Protein AF-A0A0F8Z168-F1 (afdb_monomer)

Organism: NCBI:txid412755

Sequence (248 aa):
MKSTRRHELQHNVLDAELAKIIAFFKKHGTKLSWAVVILVLISLGWVWWNRKAIAQRVEVQNRYDRLTRLAASSLTSDKEVISGLQSLGEQDTVRWIAADSLLQLGRIYATSVLLTDKKQQRDDALARGRKYYQRVIDGFGDFPPFVAAAHIGLGKLAEGRGDFETARKCYKTVLDMPGLGGYPVLEQGRQAAAQLGTFNTTVHLATTMPAWARAEEKKRQKKEESIPTGKDRKAEDDAKKGDEKPRS

Secondary structure (DSSP, 8-state):
--STTSSHHHHHHHHHHHHHHHHHHHHHHHHHHHHHHHHHHHHHHHHHHHHHHHHHHHHHHHHHHHHHHHHHH-SS--HHHHHHHHHHHS--SSHHHHHHHHHHHHHHHHHHHHH---HHHHHHHHHHHHHHHHHHHHH-TT-HHHHHHHHHHHHHHHHTTT-HHHHHHHHHHHHT-TT-TT-HHHHHHHHHHHHHHHHTS------S--HHHHHHHHHHHHHHHTS--TTTTHHHHGGGGS--PPP-

InterPro domains:
  IPR011990 Tetratricopeptide-like helical domain superfamily [G3DSA:1.25.40.10] (37-245)
  IPR011990 Tetratricopeptide-like helical domain superfamily [SSF48452] (118-177)

pLDDT: mean 86.31, std 14.08, range [50.91, 98.44]

Nearest PDB structures (foldseek):
  7cc7-assembly1_A  TM=5.893E-01  e=1.209E-01  Homo sapiens
  5dse-assembly1_A  TM=6.390E-01  e=4.556E+00  Homo sapiens
  8amz-assembly1_S  TM=4.243E-01  e=1.911E+00  Spinacia oleracea
  5lg4-assembly1_A  TM=2.313E-01  e=5.896E-01  Saccharomyces cerevisiae S288C

Radius of gyration: 42.11 Å; Cα contacts (8 Å, |Δi|>4): 168; chains: 1; bounding box: 106×74×134 Å

Solvent-accessible surface area (backbone atoms only — not comparable to full-atom values): 13921 Å² total; per-residue (Å²): 143,90,71,82,77,68,64,66,64,57,56,57,53,52,54,55,51,51,51,52,52,52,53,46,42,71,77,41,37,71,59,52,52,51,51,51,51,51,51,51,52,53,50,50,52,50,52,51,51,51,52,52,56,50,52,53,50,51,50,54,49,55,51,49,57,51,40,53,54,50,51,73,72,38,98,62,81,49,70,66,42,55,55,50,30,50,57,40,40,73,45,77,88,51,56,69,55,12,42,49,26,27,43,47,51,15,49,53,23,51,52,48,36,80,74,44,88,50,63,70,59,24,52,51,24,48,53,50,14,48,52,27,21,48,51,27,48,76,74,33,70,93,39,53,67,60,28,37,46,22,31,43,50,50,14,53,59,26,46,79,71,71,39,53,69,62,17,48,52,27,22,48,53,37,71,72,44,76,90,41,81,92,44,70,58,43,57,49,26,52,51,53,50,55,51,58,61,56,74,75,50,84,81,78,71,77,86,65,77,53,71,67,58,54,54,50,48,53,54,50,53,55,51,59,71,64,50,78,64,79,74,65,64,63,65,62,63,67,69,71,74,78,77,85,74,86,80,131

Foldseek 3Di:
DPDPPPVVVVVVVVVVVVVVVVVCCVVCVVVVVVVVVVVVVVVVVVVVVVVVLVVVVVVLVVLLVVLVVVLVVDLADDPCSLVSLVVQLPDDSDNVSNLVSLLVLLVNLLSVLVVDPDPVSNVVSLVSSLVSLVCSLVPPPVDLLSVLSSLCSQLVSCVVVVNLVSNLVSLVCSCPDPPCPPPVSVVVSVVSNVVSVVVPDPDDDPPDDDPVVVVVVVVVVVVVVPPPDPPVVVVPVVVPPPDDDDDD

Structure (mmCIF, N/CA/C/O backbone):
data_AF-A0A0F8Z168-F1
#
_entry.id   AF-A0A0F8Z168-F1
#
loop_
_atom_site.group_PDB
_atom_site.id
_atom_site.type_symbol
_atom_site.label_atom_id
_atom_site.label_alt_id
_atom_site.label_comp_id
_atom_site.label_asym_id
_atom_site.label_entity_id
_atom_site.label_seq_id
_atom_site.pdbx_PDB_ins_code
_atom_site.Cartn_x
_atom_site.Cartn_y
_atom_site.Cartn_z
_atom_site.occupancy
_atom_site.B_iso_or_equiv
_atom_site.auth_seq_id
_atom_site.auth_comp_id
_atom_site.auth_asym_id
_atom_site.auth_atom_id
_atom_site.pdbx_PDB_model_num
ATOM 1 N N . MET A 1 1 ? 75.911 -14.724 -38.424 1.00 50.91 1 MET A N 1
ATOM 2 C CA . MET A 1 1 ? 75.206 -13.848 -39.393 1.00 50.91 1 MET A CA 1
ATOM 3 C C . MET A 1 1 ? 73.836 -14.427 -39.794 1.00 50.91 1 MET A C 1
ATOM 5 O O . MET A 1 1 ? 73.737 -14.975 -40.878 1.00 50.91 1 MET A O 1
ATOM 9 N N . LYS A 1 2 ? 72.781 -14.357 -38.958 1.00 53.94 2 LYS A N 1
ATOM 10 C CA . LYS A 1 2 ? 71.382 -14.708 -39.342 1.00 53.94 2 LYS A CA 1
ATOM 11 C C . LYS A 1 2 ? 70.336 -14.052 -38.408 1.00 53.94 2 LYS A C 1
ATOM 13 O O . LYS A 1 2 ? 69.532 -14.751 -37.809 1.00 53.94 2 LYS A O 1
ATOM 18 N N . SER A 1 3 ? 70.359 -12.725 -38.248 1.00 54.41 3 SER A N 1
ATOM 19 C CA . SER A 1 3 ? 69.353 -12.005 -37.429 1.00 54.41 3 SER A CA 1
ATOM 20 C C . SER A 1 3 ? 68.578 -10.933 -38.214 1.00 54.41 3 SER A C 1
ATOM 22 O O . SER A 1 3 ? 67.405 -10.691 -37.962 1.00 54.41 3 SER A O 1
ATOM 24 N N . THR A 1 4 ? 69.160 -10.368 -39.271 1.00 53.00 4 THR A N 1
ATOM 25 C CA . THR A 1 4 ? 68.610 -9.179 -39.944 1.00 53.00 4 THR A CA 1
ATOM 26 C C . THR A 1 4 ? 67.498 -9.437 -40.972 1.00 53.00 4 THR A C 1
ATOM 28 O O . THR A 1 4 ? 66.867 -8.489 -41.412 1.00 53.00 4 THR A O 1
ATOM 31 N N . ARG A 1 5 ? 67.194 -10.694 -41.338 1.00 54.81 5 ARG A N 1
ATOM 32 C CA . ARG A 1 5 ? 66.170 -11.026 -42.361 1.00 54.81 5 ARG A CA 1
ATOM 33 C C . ARG A 1 5 ? 64.751 -11.283 -41.831 1.00 54.81 5 ARG A C 1
ATOM 35 O O . ARG A 1 5 ? 63.853 -11.518 -42.630 1.00 54.81 5 ARG A O 1
ATOM 42 N N . ARG A 1 6 ? 64.519 -11.286 -40.510 1.00 55.84 6 ARG A N 1
ATOM 43 C CA . ARG A 1 6 ? 63.175 -11.553 -39.945 1.00 55.84 6 ARG A CA 1
ATOM 44 C C . ARG A 1 6 ? 62.308 -10.303 -39.761 1.00 55.84 6 ARG A C 1
ATOM 46 O O . ARG A 1 6 ? 61.093 -10.446 -39.687 1.00 55.84 6 ARG A O 1
ATOM 53 N N . HIS A 1 7 ? 62.894 -9.105 -39.752 1.00 51.47 7 HIS A N 1
ATOM 54 C CA . HIS A 1 7 ? 62.142 -7.860 -39.548 1.00 51.47 7 HIS A CA 1
ATOM 55 C C . HIS A 1 7 ? 61.559 -7.249 -40.839 1.00 51.47 7 HIS A C 1
ATOM 57 O O . HIS A 1 7 ? 60.556 -6.549 -40.765 1.00 51.47 7 HIS A O 1
ATOM 63 N N . GLU A 1 8 ? 62.081 -7.579 -42.027 1.00 54.75 8 GLU A N 1
ATOM 64 C CA . GLU A 1 8 ? 61.531 -7.080 -43.308 1.00 54.75 8 GLU A CA 1
ATOM 65 C C . GLU A 1 8 ? 60.216 -7.760 -43.729 1.00 54.75 8 GLU A C 1
ATOM 67 O O . GLU A 1 8 ? 59.403 -7.167 -44.435 1.00 54.75 8 GLU A O 1
ATOM 72 N N . LEU A 1 9 ? 59.962 -8.992 -43.274 1.00 54.41 9 LEU A N 1
ATOM 73 C CA . LEU A 1 9 ? 58.734 -9.717 -43.622 1.00 54.41 9 LEU A CA 1
ATOM 74 C C . LEU A 1 9 ? 57.513 -9.269 -42.804 1.00 54.41 9 LEU A C 1
ATOM 76 O O . LEU A 1 9 ? 56.393 -9.443 -43.268 1.00 54.41 9 LEU A O 1
ATOM 80 N N . GLN A 1 10 ? 57.697 -8.675 -41.621 1.00 54.16 10 GLN A N 1
ATOM 81 C CA . GLN A 1 10 ? 56.571 -8.229 -40.788 1.00 54.16 10 GLN A CA 1
ATOM 82 C C . GLN A 1 10 ? 56.004 -6.870 -41.219 1.00 54.16 10 GLN A C 1
ATOM 84 O O . GLN A 1 10 ? 54.794 -6.674 -41.142 1.00 54.16 10 GLN A O 1
ATOM 89 N N . HIS A 1 11 ? 56.839 -5.961 -41.735 1.00 55.00 11 HIS A N 1
ATOM 90 C CA . HIS A 1 11 ? 56.371 -4.647 -42.193 1.00 55.00 11 HIS A CA 1
ATOM 91 C C . HIS A 1 11 ? 55.486 -4.732 -43.445 1.00 55.00 11 HIS A C 1
ATOM 93 O O . HIS A 1 11 ? 54.442 -4.089 -43.503 1.00 55.00 11 HIS A O 1
ATOM 99 N N . ASN A 1 12 ? 55.821 -5.609 -44.396 1.00 64.50 12 ASN A N 1
ATOM 100 C CA . ASN A 1 12 ? 55.039 -5.758 -45.629 1.00 64.50 12 ASN A CA 1
ATOM 101 C C . ASN A 1 12 ? 53.637 -6.350 -45.415 1.00 64.50 12 ASN A C 1
ATOM 103 O O . ASN A 1 12 ? 52.729 -6.075 -46.197 1.00 64.50 12 ASN A O 1
ATOM 107 N N . VAL A 1 13 ? 53.438 -7.162 -44.372 1.00 75.31 13 VAL A N 1
ATOM 108 C CA . VAL A 1 13 ? 52.110 -7.724 -44.073 1.00 75.31 13 VAL A CA 1
ATOM 109 C C . VAL A 1 13 ? 51.187 -6.637 -43.526 1.00 75.31 13 VAL A C 1
ATOM 111 O O . VAL A 1 13 ? 50.038 -6.549 -43.953 1.00 75.31 13 VAL A O 1
ATOM 114 N N . LEU A 1 14 ? 51.698 -5.765 -42.652 1.00 77.31 14 LEU A N 1
ATOM 115 C CA . LEU A 1 14 ? 50.907 -4.687 -42.061 1.00 77.31 14 LEU A CA 1
ATOM 116 C C . LEU A 1 14 ? 50.474 -3.655 -43.111 1.00 77.31 14 LEU A C 1
ATOM 118 O O . LEU A 1 14 ? 49.306 -3.272 -43.144 1.00 77.31 14 LEU A O 1
ATOM 122 N N . ASP A 1 15 ? 51.382 -3.266 -44.010 1.00 80.50 15 ASP A N 1
ATOM 123 C CA . ASP A 1 15 ? 51.082 -2.314 -45.086 1.00 80.50 15 ASP A CA 1
ATOM 124 C C . ASP A 1 15 ? 50.074 -2.887 -46.094 1.00 80.50 15 ASP A C 1
ATOM 126 O O . ASP A 1 15 ? 49.150 -2.195 -46.532 1.00 80.50 15 ASP A O 1
ATOM 130 N N . ALA A 1 16 ? 50.189 -4.180 -46.416 1.00 79.75 16 ALA A N 1
ATOM 131 C CA . ALA A 1 16 ? 49.235 -4.864 -47.282 1.00 79.75 16 ALA A CA 1
ATOM 132 C C . ALA A 1 16 ? 47.844 -5.000 -46.634 1.00 79.75 16 ALA A C 1
ATOM 134 O O . ALA A 1 16 ? 46.827 -4.903 -47.329 1.00 79.75 16 ALA A O 1
ATOM 135 N N . GLU A 1 17 ? 47.768 -5.208 -45.317 1.00 84.38 17 GLU A N 1
ATOM 136 C CA . GLU A 1 17 ? 46.495 -5.230 -44.589 1.00 84.38 17 GLU A CA 1
ATOM 137 C C . GLU A 1 17 ? 45.871 -3.832 -44.458 1.00 84.38 17 GLU A C 1
ATOM 139 O O . GLU A 1 17 ? 44.674 -3.673 -44.713 1.00 84.38 17 GLU A O 1
ATOM 144 N N . LEU A 1 18 ? 46.669 -2.795 -44.189 1.00 85.12 18 LEU A N 1
ATOM 145 C CA . LEU A 1 18 ? 46.222 -1.397 -44.173 1.00 85.12 18 LEU A CA 1
ATOM 146 C C . LEU A 1 18 ? 45.675 -0.949 -45.533 1.00 85.12 18 LEU A C 1
ATOM 148 O O . LEU A 1 18 ? 44.607 -0.334 -45.601 1.00 85.12 18 LEU A O 1
ATOM 152 N N . ALA A 1 19 ? 46.345 -1.306 -46.631 1.00 86.12 19 ALA A N 1
ATOM 153 C CA . ALA A 1 19 ? 45.880 -0.990 -47.979 1.00 86.12 19 ALA A CA 1
ATOM 154 C C . ALA A 1 19 ? 44.516 -1.633 -48.292 1.00 86.12 19 ALA A C 1
ATOM 156 O O . ALA A 1 19 ? 43.653 -0.991 -48.902 1.00 86.12 19 ALA A O 1
ATOM 157 N N . LYS A 1 20 ? 44.279 -2.872 -47.830 1.00 85.50 20 LYS A N 1
ATOM 158 C CA . LYS A 1 20 ? 42.977 -3.551 -47.963 1.00 85.50 20 LYS A CA 1
ATOM 159 C C . LYS A 1 20 ? 41.881 -2.835 -47.175 1.00 85.50 20 LYS A C 1
ATOM 161 O O . LYS A 1 20 ? 40.786 -2.651 -47.707 1.00 85.50 20 LYS A O 1
ATOM 166 N N . ILE A 1 21 ? 42.178 -2.382 -45.956 1.00 84.50 21 ILE A N 1
ATOM 167 C CA . ILE A 1 21 ? 41.244 -1.601 -45.132 1.00 84.50 21 ILE A CA 1
ATOM 168 C C . ILE A 1 21 ? 40.896 -0.278 -45.835 1.00 84.50 21 ILE A C 1
ATOM 170 O O . ILE A 1 21 ? 39.719 0.053 -45.974 1.00 84.50 21 ILE A O 1
ATOM 174 N N . ILE A 1 22 ? 41.884 0.445 -46.372 1.00 84.19 22 ILE A N 1
ATOM 175 C CA . ILE A 1 22 ? 41.661 1.716 -47.085 1.00 84.19 22 ILE A CA 1
ATOM 176 C C . ILE A 1 22 ? 40.829 1.510 -48.359 1.00 84.19 22 ILE A C 1
ATOM 178 O O . ILE A 1 22 ? 39.894 2.271 -48.620 1.00 84.19 22 ILE A O 1
ATOM 182 N N . ALA A 1 23 ? 41.128 0.479 -49.153 1.00 85.50 23 ALA A N 1
ATOM 183 C CA . ALA A 1 23 ? 40.356 0.154 -50.351 1.00 85.50 23 ALA A CA 1
ATOM 184 C C . ALA A 1 23 ? 38.903 -0.222 -50.009 1.00 85.50 23 ALA A C 1
ATOM 186 O O . ALA A 1 23 ? 37.969 0.194 -50.701 1.00 85.50 23 ALA A O 1
ATOM 187 N N . PHE A 1 24 ? 38.702 -0.944 -48.904 1.00 83.94 24 PHE A N 1
ATOM 188 C CA . PHE A 1 24 ? 37.378 -1.268 -48.384 1.00 83.94 24 PHE A CA 1
ATOM 189 C C . PHE A 1 24 ? 36.605 -0.010 -47.961 1.00 83.94 24 PHE A C 1
ATOM 191 O O . PHE A 1 24 ? 35.460 0.165 -48.384 1.00 83.94 24 PHE A O 1
ATOM 198 N N . PHE A 1 25 ? 37.234 0.915 -47.228 1.00 85.06 25 PHE A N 1
ATOM 199 C CA . PHE A 1 25 ? 36.625 2.200 -46.867 1.00 85.06 25 PHE A CA 1
ATOM 200 C C . PHE A 1 25 ? 36.349 3.096 -48.080 1.00 85.06 25 PHE A C 1
ATOM 202 O O . PHE A 1 25 ? 35.333 3.777 -48.095 1.00 85.06 25 PHE A O 1
ATOM 209 N N . LYS A 1 26 ? 37.164 3.075 -49.141 1.00 84.94 26 LYS A N 1
ATOM 210 C CA . LYS A 1 26 ? 36.835 3.807 -50.381 1.00 84.94 26 LYS A CA 1
ATOM 211 C C . LYS A 1 26 ? 35.616 3.220 -51.095 1.00 84.94 26 LYS A C 1
ATOM 213 O O . LYS A 1 26 ? 34.784 3.968 -51.596 1.00 84.94 26 LYS A O 1
ATOM 218 N N . LYS A 1 27 ? 35.489 1.890 -51.124 1.00 89.62 27 LYS A N 1
ATOM 219 C CA . LYS A 1 27 ? 34.379 1.198 -51.800 1.00 89.62 27 LYS A CA 1
ATOM 220 C C . LYS A 1 27 ? 33.068 1.251 -51.011 1.00 89.62 27 LYS A C 1
ATOM 222 O O . LYS A 1 27 ? 31.994 1.334 -51.604 1.00 89.62 27 LYS A O 1
ATOM 227 N N . HIS A 1 28 ? 33.144 1.183 -49.683 1.00 90.12 28 HIS A N 1
ATOM 228 C CA . HIS A 1 28 ? 31.980 1.069 -48.800 1.00 90.12 28 HIS A CA 1
ATOM 229 C C . HIS A 1 28 ? 31.789 2.262 -47.854 1.00 90.12 28 HIS A C 1
ATOM 231 O O . HIS A 1 28 ? 30.828 2.262 -47.089 1.00 90.12 28 HIS A O 1
ATOM 237 N N . GLY A 1 29 ? 32.639 3.289 -47.914 1.00 86.88 29 GLY A N 1
ATOM 238 C CA . GLY A 1 29 ? 32.695 4.387 -46.942 1.00 86.88 29 GLY A CA 1
ATOM 239 C C . GLY A 1 29 ? 31.368 5.098 -46.726 1.00 86.88 29 GLY A C 1
ATOM 240 O O . GLY A 1 29 ? 30.961 5.271 -45.584 1.00 86.88 29 GLY A O 1
ATOM 241 N N . THR A 1 30 ? 30.632 5.407 -47.797 1.00 90.00 30 THR A N 1
ATOM 242 C CA . THR A 1 30 ? 29.304 6.036 -47.691 1.00 90.00 30 THR A CA 1
ATOM 243 C C . THR A 1 30 ? 28.278 5.116 -47.021 1.00 90.00 30 THR A C 1
ATOM 245 O O . THR A 1 30 ? 27.433 5.568 -46.256 1.00 90.00 30 THR A O 1
ATOM 248 N N . LYS A 1 31 ? 28.341 3.801 -47.267 1.00 90.75 31 LYS A N 1
ATOM 249 C CA . LYS A 1 31 ? 27.442 2.834 -46.614 1.00 90.75 31 LYS A CA 1
ATOM 250 C C . LYS A 1 31 ? 27.800 2.664 -45.135 1.00 90.75 31 LYS A C 1
ATOM 252 O O . LYS A 1 31 ? 26.903 2.601 -44.301 1.00 90.75 31 LYS A O 1
ATOM 257 N N . LEU A 1 32 ? 29.095 2.652 -44.810 1.00 90.75 32 LEU A N 1
ATOM 258 C CA . LEU A 1 32 ? 29.594 2.636 -43.433 1.00 90.75 32 LEU A CA 1
ATOM 259 C C . LEU A 1 32 ? 29.209 3.905 -42.668 1.00 90.75 32 LEU A C 1
ATOM 261 O O . LEU A 1 32 ? 28.758 3.797 -41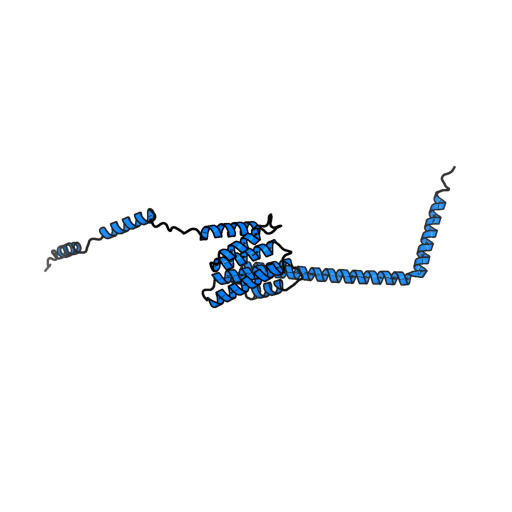.532 1.00 90.75 32 LEU A O 1
ATOM 265 N N . SER A 1 33 ? 29.308 5.090 -43.278 1.00 88.50 33 SER A N 1
ATOM 266 C CA . SER A 1 33 ? 28.903 6.338 -42.621 1.00 88.50 33 SER A CA 1
ATOM 267 C C . SER A 1 33 ? 27.409 6.344 -42.299 1.00 88.50 33 SER A C 1
ATOM 269 O O . SER A 1 33 ? 27.032 6.678 -41.180 1.00 88.50 33 SER A O 1
ATOM 271 N N . TRP A 1 34 ? 26.557 5.898 -43.230 1.00 92.19 34 TRP A N 1
ATOM 272 C CA . TRP A 1 34 ? 25.122 5.753 -42.966 1.00 92.19 34 TRP A CA 1
ATOM 273 C C . TRP A 1 34 ? 24.830 4.726 -41.870 1.00 92.19 34 TRP A C 1
ATOM 275 O O . TRP A 1 34 ? 24.000 4.991 -41.005 1.00 92.19 34 TRP A O 1
ATOM 285 N N . ALA A 1 35 ? 25.537 3.594 -41.855 1.00 94.12 35 ALA A N 1
ATOM 286 C CA . ALA A 1 35 ? 25.382 2.589 -40.806 1.00 94.12 35 ALA A CA 1
ATOM 287 C C . ALA A 1 35 ? 25.730 3.148 -39.416 1.00 94.12 35 ALA A C 1
ATOM 289 O O . ALA A 1 35 ? 24.978 2.932 -38.467 1.00 94.12 35 ALA A O 1
ATOM 290 N N . VAL A 1 36 ? 26.818 3.917 -39.298 1.00 95.19 36 VAL A N 1
ATOM 291 C CA . VAL A 1 36 ? 27.204 4.574 -38.039 1.00 95.19 36 VAL A CA 1
ATOM 292 C C . VAL A 1 36 ? 26.157 5.603 -37.612 1.00 95.19 36 VAL A C 1
ATOM 294 O O . VAL A 1 36 ? 25.758 5.606 -36.451 1.00 95.19 36 VAL A O 1
ATOM 297 N N . VAL A 1 37 ? 25.660 6.435 -38.533 1.00 96.50 37 VAL A N 1
ATOM 298 C CA . VAL A 1 37 ? 24.612 7.424 -38.226 1.00 96.50 37 VAL A CA 1
ATOM 299 C C . VAL A 1 37 ? 23.337 6.742 -37.731 1.00 96.50 37 VAL A C 1
ATOM 301 O O . VAL A 1 37 ? 22.788 7.149 -36.711 1.00 96.50 37 VAL A O 1
ATOM 304 N N . ILE A 1 38 ? 22.891 5.673 -38.397 1.00 97.25 38 ILE A N 1
ATOM 305 C CA . ILE A 1 38 ? 21.717 4.898 -37.970 1.00 97.25 38 ILE A CA 1
ATOM 306 C C . ILE A 1 38 ? 21.941 4.313 -36.571 1.00 97.25 38 ILE A C 1
ATOM 308 O O . ILE A 1 38 ? 21.062 4.416 -35.719 1.00 97.25 38 ILE A O 1
ATOM 312 N N . LEU A 1 39 ? 23.123 3.756 -36.301 1.00 97.50 39 LEU A N 1
ATOM 313 C CA . LEU A 1 39 ? 23.457 3.183 -34.996 1.00 97.50 39 LEU A CA 1
ATOM 314 C C . LEU A 1 39 ? 23.444 4.251 -33.890 1.00 97.50 39 LEU A C 1
ATOM 316 O O . LEU A 1 39 ? 22.893 4.015 -32.816 1.00 97.50 39 LEU A O 1
ATOM 320 N N . VAL A 1 40 ? 23.973 5.446 -34.166 1.00 97.69 40 VAL A N 1
ATOM 321 C CA . VAL A 1 40 ? 23.918 6.594 -33.246 1.00 97.69 40 VAL A CA 1
ATOM 322 C C . VAL A 1 40 ? 22.479 7.059 -33.011 1.00 97.69 40 VAL A C 1
ATOM 324 O O . VAL A 1 40 ? 22.104 7.342 -31.878 1.00 97.69 40 VAL A O 1
ATOM 327 N N . LEU A 1 41 ? 21.636 7.108 -34.044 1.00 97.88 41 LEU A N 1
ATOM 328 C CA . LEU A 1 41 ? 20.229 7.486 -33.880 1.00 97.88 41 LEU A CA 1
ATOM 329 C C . LEU A 1 41 ? 19.453 6.460 -33.044 1.00 97.88 41 LEU A C 1
ATOM 331 O O . LEU A 1 41 ? 18.684 6.845 -32.163 1.00 97.88 41 LEU A O 1
ATOM 335 N N . ILE A 1 42 ? 19.690 5.165 -33.268 1.00 97.75 42 ILE A N 1
ATOM 336 C CA . ILE A 1 42 ? 19.091 4.088 -32.469 1.00 97.75 42 ILE A CA 1
ATOM 337 C C . ILE A 1 42 ? 19.546 4.191 -31.008 1.00 97.75 42 ILE A C 1
ATOM 339 O O . ILE A 1 42 ? 18.716 4.098 -30.102 1.00 97.75 42 ILE A O 1
ATOM 343 N N . SER A 1 43 ? 20.839 4.426 -30.759 1.00 96.75 43 SER A N 1
ATOM 344 C CA . SER A 1 43 ? 21.361 4.548 -29.394 1.00 96.75 43 SER A CA 1
ATOM 345 C C . SER A 1 43 ? 20.813 5.784 -28.675 1.00 96.75 43 SER A C 1
ATOM 347 O O . SER A 1 43 ? 20.412 5.682 -27.515 1.00 96.75 43 SER A O 1
ATOM 349 N N . LEU A 1 44 ? 20.692 6.925 -29.361 1.00 97.75 44 LEU A N 1
ATOM 350 C CA . LEU A 1 44 ? 20.064 8.134 -28.820 1.00 97.75 44 LEU A CA 1
ATOM 351 C C . LEU A 1 44 ? 18.582 7.917 -28.498 1.00 97.75 44 LEU A C 1
ATOM 353 O O . LEU A 1 44 ? 18.133 8.301 -27.415 1.00 97.75 44 LEU A O 1
ATOM 357 N N . GLY A 1 45 ? 17.836 7.266 -29.395 1.00 97.19 45 GLY A N 1
ATOM 358 C CA . GLY A 1 45 ? 16.435 6.911 -29.164 1.00 97.19 45 GLY A CA 1
ATOM 359 C C . GLY A 1 45 ? 16.264 6.012 -27.938 1.00 97.19 45 GLY A C 1
ATOM 360 O O . GLY A 1 45 ? 15.406 6.268 -27.090 1.00 97.19 45 GLY A O 1
ATOM 361 N N . TRP A 1 46 ? 17.136 5.011 -27.789 1.00 96.81 46 TRP A N 1
ATOM 362 C CA . TRP A 1 46 ? 17.150 4.119 -26.630 1.00 96.81 46 TRP A CA 1
ATOM 363 C C . TRP A 1 46 ? 17.484 4.853 -25.322 1.00 96.81 46 TRP A C 1
ATOM 365 O O . TRP A 1 46 ? 16.778 4.687 -24.327 1.00 96.81 46 TRP A O 1
ATOM 375 N N . VAL A 1 47 ? 18.501 5.725 -25.316 1.00 96.75 47 VAL A N 1
ATOM 376 C CA . VAL A 1 47 ? 18.863 6.536 -24.138 1.00 96.75 47 VAL A CA 1
ATOM 377 C C . VAL A 1 47 ? 17.727 7.479 -23.742 1.00 96.75 47 VAL A C 1
ATOM 379 O O . VAL A 1 47 ? 17.433 7.610 -22.553 1.00 96.75 47 VAL A O 1
ATOM 382 N N . TRP A 1 48 ? 17.072 8.124 -24.709 1.00 96.31 48 TRP A N 1
ATOM 383 C CA . TRP A 1 48 ? 15.950 9.023 -24.440 1.00 96.31 48 TRP A CA 1
ATOM 384 C C . TRP A 1 48 ? 14.754 8.279 -23.838 1.00 96.31 48 TRP A C 1
ATOM 386 O O . TRP A 1 48 ? 14.210 8.723 -22.824 1.00 96.31 48 TRP A O 1
ATOM 396 N N . TRP A 1 49 ? 14.394 7.113 -24.391 1.00 94.50 49 TRP A N 1
ATOM 397 C CA . TRP A 1 49 ? 13.348 6.263 -23.818 1.00 94.50 49 TRP A CA 1
ATOM 398 C C . TRP A 1 49 ? 13.710 5.855 -22.391 1.00 94.50 49 TRP A C 1
ATOM 400 O O . TRP A 1 49 ? 12.911 6.048 -21.474 1.00 94.50 49 TRP A O 1
ATOM 410 N N . ASN A 1 50 ? 14.923 5.338 -22.178 1.00 94.50 50 ASN A N 1
ATOM 411 C CA . ASN A 1 50 ? 15.344 4.860 -20.866 1.00 94.50 50 ASN A CA 1
ATOM 412 C C . ASN A 1 50 ? 15.346 5.997 -19.827 1.00 94.50 50 ASN A C 1
ATOM 414 O O . ASN A 1 50 ? 14.830 5.833 -18.724 1.00 94.50 50 ASN A O 1
ATOM 418 N N . ARG A 1 51 ? 15.816 7.196 -20.201 1.00 94.44 51 ARG A N 1
ATOM 419 C CA . ARG A 1 51 ? 15.733 8.394 -19.347 1.00 94.44 51 ARG A CA 1
ATOM 420 C C . ARG A 1 51 ? 14.293 8.771 -19.010 1.00 94.44 51 ARG A C 1
ATOM 422 O O . ARG A 1 51 ? 14.013 9.072 -17.854 1.00 94.44 51 ARG A O 1
ATOM 429 N N . LYS A 1 52 ? 13.381 8.736 -19.985 1.00 93.44 52 LYS A N 1
ATOM 430 C CA . LYS A 1 52 ? 11.961 9.047 -19.765 1.00 93.44 52 LYS A CA 1
ATOM 431 C C . LYS A 1 52 ? 11.293 8.028 -18.835 1.00 93.44 52 LYS A C 1
ATOM 433 O O . LYS A 1 52 ? 10.568 8.423 -17.928 1.00 93.44 52 LYS A O 1
ATOM 438 N N . ALA A 1 53 ? 11.584 6.740 -19.011 1.00 90.06 53 ALA A N 1
ATOM 439 C CA . ALA A 1 53 ? 11.079 5.677 -18.143 1.00 90.06 53 ALA A CA 1
ATOM 440 C C . ALA A 1 53 ? 11.606 5.807 -16.702 1.00 90.06 53 ALA A C 1
ATOM 442 O O . ALA A 1 53 ? 10.850 5.624 -15.748 1.00 90.06 53 ALA A O 1
ATOM 443 N N . ILE A 1 54 ? 12.882 6.171 -16.531 1.00 91.75 54 ILE A N 1
ATOM 444 C CA . ILE A 1 54 ? 13.469 6.449 -15.213 1.00 91.75 54 ILE A CA 1
ATOM 445 C C . ILE A 1 54 ? 12.800 7.672 -14.575 1.00 91.75 54 ILE A C 1
ATOM 447 O O . ILE A 1 54 ? 12.394 7.599 -13.418 1.00 91.75 54 ILE A O 1
ATOM 451 N N . ALA A 1 55 ? 12.623 8.764 -15.325 1.00 93.44 55 ALA A N 1
ATOM 452 C CA . ALA A 1 55 ? 11.987 9.981 -14.820 1.00 93.44 55 ALA A CA 1
ATOM 453 C C . ALA A 1 55 ? 10.561 9.722 -14.306 1.00 93.44 55 ALA A C 1
ATOM 455 O O . ALA A 1 55 ? 10.223 10.163 -13.211 1.00 93.44 55 ALA A O 1
ATOM 456 N N . GLN A 1 56 ? 9.763 8.931 -15.033 1.00 91.56 56 GLN A N 1
ATOM 457 C CA . GLN A 1 56 ? 8.415 8.547 -14.598 1.00 91.56 56 GLN A CA 1
ATOM 458 C C . GLN A 1 56 ? 8.424 7.748 -13.286 1.00 91.56 56 GLN A C 1
ATOM 460 O O . GLN A 1 56 ? 7.607 8.000 -12.405 1.00 91.56 56 GLN A O 1
ATOM 465 N N . ARG A 1 57 ? 9.363 6.808 -13.115 1.00 93.44 57 ARG A N 1
ATOM 466 C CA . ARG A 1 57 ? 9.489 6.034 -11.865 1.00 93.44 57 ARG A CA 1
ATOM 467 C C . ARG A 1 57 ? 9.865 6.920 -10.678 1.00 93.44 57 ARG A C 1
ATOM 469 O O . ARG A 1 57 ? 9.286 6.770 -9.606 1.00 93.44 57 ARG A O 1
ATOM 476 N N . VAL A 1 58 ? 10.801 7.847 -10.884 1.00 94.31 58 VAL A N 1
ATOM 477 C CA . VAL A 1 58 ? 11.231 8.809 -9.857 1.00 94.31 58 VAL A CA 1
ATOM 478 C C . VAL A 1 58 ? 10.080 9.734 -9.460 1.00 94.31 58 VAL A C 1
ATOM 480 O O . VAL A 1 58 ? 9.874 9.981 -8.276 1.00 94.31 58 VAL A O 1
ATOM 483 N N . GLU A 1 59 ? 9.289 10.206 -10.423 1.00 95.00 59 GLU A N 1
ATOM 484 C CA . GLU A 1 59 ? 8.117 11.043 -10.155 1.00 95.00 59 GLU A CA 1
ATOM 485 C C . GLU A 1 59 ? 7.060 10.306 -9.319 1.00 95.00 59 GLU A C 1
ATOM 487 O O . GLU A 1 59 ? 6.585 10.840 -8.315 1.00 95.00 59 GLU A O 1
ATOM 492 N N . VAL A 1 60 ? 6.737 9.060 -9.687 1.00 95.56 60 VAL A N 1
ATOM 493 C CA . VAL A 1 60 ? 5.796 8.205 -8.943 1.00 95.56 60 VAL A CA 1
ATOM 494 C C . VAL A 1 60 ? 6.277 8.003 -7.505 1.00 95.56 60 VAL A C 1
ATOM 496 O O . VAL A 1 60 ? 5.483 8.132 -6.572 1.00 95.56 60 VAL A O 1
ATOM 499 N N . GLN A 1 61 ? 7.573 7.745 -7.314 1.00 96.25 61 GLN A N 1
ATOM 500 C CA . GLN A 1 61 ? 8.164 7.563 -5.991 1.00 96.25 61 GLN A CA 1
ATOM 501 C C . GLN A 1 61 ? 8.124 8.848 -5.156 1.00 96.25 61 GLN A C 1
ATOM 503 O O . GLN A 1 61 ? 7.642 8.820 -4.028 1.00 96.25 61 GLN A O 1
ATOM 508 N N . ASN A 1 62 ? 8.519 9.991 -5.720 1.00 96.12 62 ASN A N 1
ATOM 509 C CA . ASN A 1 62 ? 8.462 11.280 -5.023 1.00 96.12 62 ASN A CA 1
ATOM 510 C C . ASN A 1 62 ? 7.027 11.654 -4.625 1.00 96.12 62 ASN A C 1
ATOM 512 O O . ASN A 1 62 ? 6.787 12.165 -3.528 1.00 96.12 62 ASN A O 1
ATOM 516 N N . ARG A 1 63 ? 6.055 11.394 -5.511 1.00 96.00 63 ARG A N 1
ATOM 517 C CA . ARG A 1 63 ? 4.636 11.630 -5.227 1.00 96.00 63 ARG A CA 1
ATOM 518 C C . ARG A 1 63 ? 4.147 10.726 -4.100 1.00 96.00 63 ARG A C 1
ATOM 520 O O . ARG A 1 63 ? 3.462 11.211 -3.203 1.00 96.00 63 ARG A O 1
ATOM 527 N N . TYR A 1 64 ? 4.509 9.447 -4.131 1.00 96.62 64 TYR A N 1
ATOM 528 C CA . TYR A 1 64 ? 4.191 8.498 -3.069 1.00 96.62 64 TYR A CA 1
ATOM 529 C C . TYR A 1 64 ? 4.798 8.933 -1.727 1.00 96.62 64 TYR A C 1
ATOM 531 O O . TYR A 1 64 ? 4.061 9.069 -0.754 1.00 96.62 64 TYR A O 1
ATOM 539 N N . ASP A 1 65 ? 6.090 9.264 -1.687 1.00 95.81 65 ASP A N 1
ATOM 540 C CA . ASP A 1 65 ? 6.787 9.706 -0.472 1.00 95.81 65 ASP A CA 1
ATOM 541 C C . ASP A 1 65 ? 6.174 10.980 0.128 1.00 95.81 65 ASP A C 1
ATOM 543 O O . ASP A 1 65 ? 6.077 11.127 1.348 1.00 95.81 65 ASP A O 1
ATOM 547 N N . ARG A 1 66 ? 5.721 11.913 -0.718 1.00 94.88 66 ARG A N 1
ATOM 548 C CA . ARG A 1 66 ? 4.984 13.100 -0.264 1.00 94.88 66 ARG A CA 1
ATOM 549 C C . ARG A 1 66 ? 3.655 12.708 0.383 1.00 94.88 66 ARG A C 1
ATOM 551 O O . ARG A 1 66 ? 3.348 13.182 1.474 1.00 94.88 66 ARG A O 1
ATOM 558 N N . LEU A 1 67 ? 2.867 11.862 -0.279 1.00 94.38 67 LEU A N 1
ATOM 559 C CA . LEU A 1 67 ? 1.535 11.476 0.193 1.00 94.38 67 LEU A CA 1
ATOM 560 C C . LEU A 1 67 ? 1.589 10.646 1.478 1.00 94.38 67 LEU A C 1
ATOM 562 O O . LEU A 1 67 ? 0.763 10.864 2.358 1.00 94.38 67 LEU A O 1
ATOM 566 N N . THR A 1 68 ? 2.567 9.753 1.625 1.00 92.06 68 THR A N 1
ATOM 567 C CA . THR A 1 68 ? 2.741 8.951 2.846 1.00 92.06 68 THR A CA 1
ATOM 568 C C . THR A 1 68 ? 3.141 9.803 4.046 1.00 92.06 68 THR A C 1
ATOM 570 O O . THR A 1 68 ? 2.611 9.607 5.140 1.00 92.06 68 THR A O 1
ATOM 573 N N . ARG A 1 69 ? 4.006 10.808 3.855 1.00 91.50 69 ARG A N 1
ATOM 574 C CA . ARG A 1 69 ? 4.340 11.784 4.908 1.00 91.50 69 ARG A CA 1
ATOM 575 C C . ARG A 1 69 ? 3.129 12.612 5.325 1.00 91.50 69 ARG A C 1
ATOM 577 O O . ARG A 1 69 ? 2.907 12.797 6.519 1.00 91.50 69 ARG A O 1
ATOM 584 N N . LEU A 1 70 ? 2.333 13.073 4.358 1.00 91.12 70 LEU A N 1
ATOM 585 C CA . LEU A 1 70 ? 1.092 13.796 4.644 1.00 91.12 70 LEU A CA 1
ATOM 586 C C . LEU A 1 70 ? 0.110 12.908 5.415 1.00 91.12 70 LEU A C 1
ATOM 588 O O . LEU A 1 70 ? -0.353 13.313 6.480 1.00 91.12 70 LEU A O 1
ATOM 592 N N . ALA A 1 71 ? -0.115 11.676 4.950 1.00 88.44 71 ALA A N 1
ATOM 593 C CA . ALA A 1 71 ? -0.975 10.701 5.615 1.00 88.44 71 ALA A CA 1
ATOM 594 C C . ALA A 1 71 ? -0.544 10.411 7.064 1.00 88.44 71 ALA A C 1
ATOM 596 O O . ALA A 1 71 ? -1.400 10.264 7.930 1.00 88.44 71 ALA A O 1
ATOM 597 N N . ALA A 1 72 ? 0.763 10.361 7.342 1.00 86.50 72 ALA A N 1
ATOM 598 C CA . ALA A 1 72 ? 1.288 10.151 8.691 1.00 86.50 72 ALA A CA 1
ATOM 599 C C . ALA A 1 72 ? 1.084 11.362 9.621 1.00 86.50 72 ALA A C 1
ATOM 601 O O . ALA A 1 72 ? 0.941 11.190 10.829 1.00 86.50 72 ALA A O 1
ATOM 602 N N . SER A 1 73 ? 1.080 12.582 9.073 1.00 84.19 73 SER A N 1
ATOM 603 C CA . SER A 1 73 ? 0.906 13.825 9.842 1.00 84.19 73 SER A CA 1
ATOM 604 C C . SER A 1 73 ? -0.553 14.162 10.169 1.00 84.19 73 SER A C 1
ATOM 606 O O . SER A 1 73 ? -0.820 14.840 11.160 1.00 84.19 73 SER A O 1
ATOM 608 N N . SER A 1 74 ? -1.506 13.692 9.360 1.00 71.88 74 SER A N 1
ATOM 609 C CA . SER A 1 74 ? -2.926 14.006 9.514 1.00 71.88 74 SER A CA 1
ATOM 610 C C . SER A 1 74 ? -3.688 12.853 10.178 1.00 71.88 74 SER A C 1
ATOM 612 O O . SER A 1 74 ? -3.807 11.778 9.593 1.00 71.88 74 SER A O 1
ATOM 614 N N . LEU A 1 75 ? -4.275 13.080 11.362 1.00 63.66 75 LEU A N 1
ATOM 615 C CA . LEU A 1 75 ? -5.191 12.115 12.004 1.00 63.66 75 LEU A CA 1
ATOM 616 C C . LEU A 1 75 ? -6.444 11.828 11.154 1.00 63.66 75 LEU A C 1
ATOM 618 O O . LEU A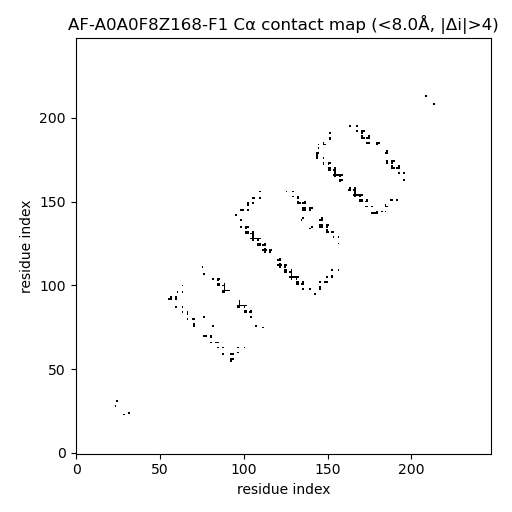 1 75 ? -7.052 10.766 11.278 1.00 63.66 75 LEU A O 1
ATOM 622 N N . THR A 1 76 ? -6.816 12.760 10.277 1.00 60.34 76 THR A N 1
ATOM 623 C CA . THR A 1 76 ? -7.903 12.637 9.305 1.00 60.34 76 THR A CA 1
ATOM 624 C C . THR A 1 76 ? -7.349 12.791 7.896 1.00 60.34 76 THR A C 1
ATOM 626 O O . THR A 1 76 ? -6.645 13.750 7.599 1.00 60.34 76 THR A O 1
ATOM 629 N N . SER A 1 77 ? -7.655 11.843 7.007 1.00 68.19 77 SER A N 1
ATOM 630 C CA . SER A 1 77 ? -7.132 11.894 5.643 1.00 68.19 77 SER A CA 1
ATOM 631 C C . SER A 1 77 ? -7.740 13.032 4.842 1.00 68.19 77 SER A C 1
ATOM 633 O O . SER A 1 77 ? -8.931 13.027 4.527 1.00 68.19 77 SER A O 1
ATOM 635 N N . ASP A 1 78 ? -6.876 13.969 4.469 1.00 82.69 78 ASP A N 1
ATOM 636 C CA . ASP A 1 78 ? -7.179 15.021 3.514 1.00 82.69 78 ASP A CA 1
ATOM 637 C C . ASP A 1 78 ? -7.637 14.420 2.169 1.00 82.69 78 ASP A C 1
ATOM 639 O O . ASP A 1 78 ? -7.168 13.361 1.729 1.00 82.69 78 ASP A O 1
ATOM 643 N N . LYS A 1 79 ? -8.556 15.106 1.484 1.00 90.38 79 LYS A N 1
ATOM 644 C CA . LYS A 1 79 ? -9.055 14.723 0.157 1.00 90.38 79 LYS A CA 1
ATOM 645 C C . LYS A 1 79 ? -7.909 14.618 -0.853 1.00 90.38 79 LYS A C 1
ATOM 647 O O . LYS A 1 79 ? -7.959 13.770 -1.749 1.00 90.38 79 LYS A O 1
ATOM 652 N N . GLU A 1 80 ? -6.868 15.437 -0.692 1.00 91.56 80 GLU A N 1
ATOM 653 C CA . GLU A 1 80 ? -5.644 15.350 -1.493 1.00 91.56 80 GLU A CA 1
ATOM 654 C C . GLU A 1 80 ? -4.940 13.997 -1.303 1.00 91.56 80 GLU A C 1
ATOM 656 O O . GLU A 1 80 ? -4.570 13.354 -2.285 1.00 91.56 80 GLU A O 1
ATOM 661 N N . VAL A 1 81 ? -4.824 13.513 -0.062 1.00 94.31 81 VAL A N 1
ATOM 662 C CA . VAL A 1 81 ? -4.176 12.228 0.245 1.00 94.31 81 VAL A CA 1
ATOM 663 C C . VAL A 1 81 ? -4.955 11.070 -0.371 1.00 94.31 81 VAL A C 1
ATOM 665 O O . VAL A 1 81 ? -4.375 10.234 -1.062 1.00 94.31 81 VAL A O 1
ATOM 668 N N . ILE A 1 82 ? -6.277 11.047 -0.182 1.00 94.88 82 ILE A N 1
ATOM 669 C CA . ILE A 1 82 ? -7.134 9.976 -0.712 1.00 94.88 82 ILE A CA 1
ATOM 670 C C . ILE A 1 82 ? -7.071 9.940 -2.243 1.00 94.88 82 ILE A C 1
ATOM 672 O O . ILE A 1 82 ? -6.822 8.886 -2.826 1.00 94.88 82 ILE A O 1
ATOM 676 N N . SER A 1 83 ? -7.265 11.084 -2.905 1.00 95.56 83 SER A N 1
ATOM 677 C CA . SER A 1 83 ? -7.222 11.147 -4.374 1.00 95.56 83 SER A CA 1
ATOM 678 C C . SER A 1 83 ? -5.832 10.825 -4.933 1.00 95.56 83 SER A C 1
ATOM 680 O O . SER A 1 83 ? -5.715 10.122 -5.939 1.00 95.56 83 SER A O 1
ATOM 682 N N . GLY A 1 84 ? -4.771 11.275 -4.259 1.00 96.12 84 GLY A N 1
ATOM 683 C CA . GLY A 1 84 ? -3.392 10.978 -4.623 1.00 96.12 84 GLY A CA 1
ATOM 684 C C . GLY A 1 84 ? -3.067 9.488 -4.545 1.00 96.12 84 GLY A C 1
ATOM 685 O O . GLY A 1 84 ? -2.560 8.926 -5.515 1.00 96.12 84 GLY A O 1
ATOM 686 N N . LEU A 1 85 ? -3.405 8.834 -3.430 1.00 96.56 85 LEU A N 1
ATOM 687 C CA . LEU A 1 85 ? -3.202 7.393 -3.259 1.00 96.56 85 LEU A CA 1
ATOM 688 C C . LEU A 1 85 ? -4.071 6.579 -4.220 1.00 96.56 85 LEU A C 1
ATOM 690 O O . LEU A 1 85 ? -3.627 5.546 -4.712 1.00 96.56 85 LEU A O 1
ATOM 694 N N . GLN A 1 86 ? -5.282 7.043 -4.539 1.00 97.12 86 GLN A N 1
ATOM 695 C CA . GLN A 1 86 ? -6.132 6.361 -5.514 1.00 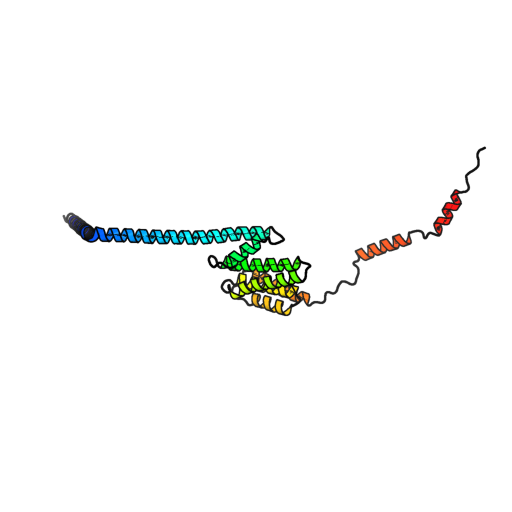97.12 86 GLN A CA 1
ATOM 696 C C . GLN A 1 86 ? -5.491 6.375 -6.905 1.00 97.12 86 GLN A C 1
ATOM 698 O O . GLN A 1 86 ? -5.372 5.323 -7.528 1.00 97.12 86 GLN A O 1
ATOM 703 N N . SER A 1 87 ? -4.995 7.535 -7.345 1.00 96.81 87 SER A N 1
ATOM 704 C CA . SER A 1 87 ? -4.254 7.662 -8.606 1.00 96.81 87 SER A CA 1
ATOM 705 C C . SER A 1 87 ? -3.000 6.777 -8.628 1.00 96.81 87 SER A C 1
ATOM 707 O O . SER A 1 87 ? -2.711 6.153 -9.647 1.00 96.81 87 SER A O 1
ATOM 709 N N . LEU A 1 88 ? -2.276 6.675 -7.508 1.00 96.94 88 LEU A N 1
ATOM 710 C CA . LEU A 1 88 ? -1.117 5.785 -7.386 1.00 96.94 88 LEU A CA 1
ATOM 711 C C . LEU A 1 88 ? -1.486 4.298 -7.333 1.00 96.94 88 LEU A C 1
ATOM 713 O O . LEU A 1 88 ? -0.669 3.468 -7.713 1.00 96.94 88 LEU A O 1
ATOM 717 N N . GLY A 1 89 ? -2.688 3.950 -6.877 1.00 96.19 89 GLY A N 1
ATOM 718 C CA . GLY A 1 89 ? -3.205 2.581 -6.869 1.00 96.19 89 GLY A CA 1
ATOM 719 C C . GLY A 1 89 ? -3.743 2.098 -8.221 1.00 96.19 89 GLY A C 1
ATOM 720 O O . GLY A 1 89 ? -3.998 0.908 -8.381 1.00 96.19 89 GLY A O 1
ATOM 721 N N . GLU A 1 90 ? -3.951 3.007 -9.176 1.00 95.56 90 GLU A N 1
ATOM 722 C CA . GLU A 1 90 ? -4.480 2.719 -10.520 1.00 95.56 90 GLU A CA 1
ATOM 723 C C . GLU A 1 90 ? -3.391 2.685 -11.609 1.00 95.56 90 GLU A C 1
ATOM 725 O O . GLU A 1 90 ? -3.674 2.313 -12.742 1.00 95.56 90 GLU A O 1
ATOM 730 N N . GLN A 1 91 ? -2.153 3.063 -11.283 1.00 92.56 91 GLN A N 1
ATOM 731 C CA . GLN A 1 91 ? -1.019 3.065 -12.216 1.00 92.56 91 GLN A CA 1
ATOM 732 C C . GLN A 1 91 ? -0.215 1.757 -12.185 1.00 92.56 91 GLN A C 1
ATOM 734 O O . GLN A 1 91 ? -0.055 1.144 -11.131 1.00 92.56 91 GLN A O 1
ATOM 739 N N . ASP A 1 92 ? 0.415 1.420 -13.314 1.00 90.88 92 ASP A N 1
ATOM 740 C CA . ASP A 1 92 ? 1.224 0.201 -13.475 1.00 90.88 92 ASP A CA 1
ATOM 741 C C . ASP A 1 92 ? 2.749 0.445 -13.509 1.00 90.88 92 ASP A C 1
ATOM 743 O O . ASP A 1 92 ? 3.532 -0.498 -13.630 1.00 90.88 92 ASP A O 1
ATOM 747 N N . THR A 1 93 ? 3.219 1.696 -13.383 1.00 91.50 93 THR A N 1
ATOM 748 C CA . THR A 1 93 ? 4.654 2.043 -13.529 1.00 91.50 93 THR A CA 1
ATOM 749 C C . THR A 1 93 ? 5.518 1.399 -12.449 1.00 91.50 93 THR A C 1
ATOM 751 O O . THR A 1 93 ? 6.609 0.894 -12.722 1.00 91.50 93 THR A O 1
ATOM 754 N N . VAL A 1 94 ? 5.043 1.449 -11.201 1.00 95.00 94 VAL A N 1
ATOM 755 C CA . VAL A 1 94 ? 5.726 0.888 -10.031 1.00 95.00 94 VAL A CA 1
ATOM 756 C C . VAL A 1 94 ? 4.710 0.104 -9.209 1.00 95.00 94 VAL A C 1
ATOM 758 O O . VAL A 1 94 ? 4.029 0.648 -8.341 1.00 95.00 94 VAL A O 1
ATOM 761 N N . ARG A 1 95 ? 4.594 -1.191 -9.505 1.00 96.12 95 ARG A N 1
ATOM 762 C CA . ARG A 1 95 ? 3.507 -2.048 -9.009 1.00 96.12 95 ARG A CA 1
ATOM 763 C C . ARG A 1 95 ? 3.459 -2.176 -7.479 1.00 96.12 95 ARG A C 1
ATOM 765 O O . ARG A 1 95 ? 2.374 -2.215 -6.913 1.00 96.12 95 ARG A O 1
ATOM 772 N N . TRP A 1 96 ? 4.603 -2.159 -6.789 1.00 95.69 96 TRP A N 1
ATOM 773 C CA . TRP A 1 96 ? 4.621 -2.187 -5.318 1.00 95.69 96 TRP A CA 1
ATOM 774 C C . TRP A 1 96 ? 4.056 -0.898 -4.693 1.00 95.69 96 TRP A C 1
ATOM 776 O O . TRP A 1 96 ? 3.378 -0.972 -3.672 1.00 95.69 96 TRP A O 1
ATOM 786 N N . ILE A 1 97 ? 4.264 0.265 -5.330 1.00 97.38 97 ILE A N 1
ATOM 787 C CA . ILE A 1 97 ? 3.669 1.543 -4.899 1.00 97.38 97 ILE A CA 1
ATOM 788 C C . ILE A 1 97 ? 2.153 1.488 -5.064 1.00 97.38 97 ILE A C 1
ATOM 790 O O . ILE A 1 97 ? 1.429 1.957 -4.188 1.00 97.38 97 ILE A O 1
ATOM 794 N N . ALA A 1 98 ? 1.661 0.892 -6.152 1.00 97.75 98 ALA A N 1
ATOM 795 C CA . ALA A 1 98 ? 0.227 0.711 -6.348 1.00 97.75 98 ALA A CA 1
ATOM 796 C C . ALA A 1 98 ? -0.387 -0.196 -5.270 1.00 97.75 98 ALA A C 1
ATOM 798 O O . ALA A 1 98 ? -1.398 0.173 -4.668 1.00 97.75 98 ALA A O 1
ATOM 799 N N . ALA A 1 99 ? 0.268 -1.321 -4.958 1.00 97.94 99 ALA A N 1
ATOM 800 C CA . ALA A 1 99 ? -0.149 -2.228 -3.889 1.00 97.94 99 ALA A CA 1
ATOM 801 C C . ALA A 1 99 ? -0.241 -1.511 -2.534 1.00 97.94 99 ALA A C 1
ATOM 803 O O . ALA A 1 99 ? -1.274 -1.566 -1.863 1.00 97.94 99 ALA A O 1
ATOM 804 N N . ASP A 1 100 ? 0.821 -0.799 -2.147 1.00 97.56 100 ASP A N 1
ATOM 805 C CA . ASP A 1 100 ? 0.859 -0.106 -0.864 1.00 97.56 100 ASP A CA 1
ATOM 806 C C . ASP A 1 100 ? -0.111 1.085 -0.807 1.00 97.56 100 ASP A C 1
ATOM 808 O O . ASP A 1 100 ? -0.765 1.299 0.210 1.00 97.56 100 ASP A O 1
ATOM 812 N N . SER A 1 101 ? -0.295 1.815 -1.911 1.00 97.81 101 SER A N 1
ATOM 813 C CA . SER A 1 101 ? -1.256 2.925 -1.970 1.00 97.81 101 SER A CA 1
ATOM 814 C C . SER A 1 101 ? -2.692 2.443 -1.745 1.00 97.81 101 SER A C 1
ATOM 816 O O . SER A 1 101 ? -3.442 3.049 -0.977 1.00 97.81 101 SER A O 1
ATOM 818 N N . LEU A 1 102 ? -3.070 1.309 -2.348 1.00 98.19 102 LEU A N 1
ATOM 819 C CA . LEU A 1 102 ? -4.366 0.668 -2.101 1.00 98.19 102 LEU A CA 1
ATOM 820 C C . LEU A 1 102 ? -4.474 0.155 -0.658 1.00 98.19 102 LEU A C 1
ATOM 822 O O . LEU A 1 102 ? -5.515 0.322 -0.019 1.00 98.19 102 LEU A O 1
ATOM 826 N N . LEU A 1 103 ? -3.399 -0.418 -0.111 1.00 97.44 103 LEU A N 1
ATOM 827 C CA . LEU A 1 103 ? -3.354 -0.865 1.281 1.00 97.44 103 LEU A CA 1
ATOM 828 C C . LEU A 1 103 ? -3.549 0.305 2.260 1.00 97.44 103 LEU A C 1
ATOM 830 O O . LEU A 1 103 ? -4.293 0.179 3.237 1.00 97.44 103 LEU A O 1
ATOM 834 N N . GLN A 1 104 ? -2.921 1.452 1.991 1.00 95.94 104 GLN A N 1
ATOM 835 C CA . GLN A 1 104 ? -3.084 2.674 2.775 1.00 95.94 104 GLN A CA 1
ATOM 836 C C . GLN A 1 104 ? -4.502 3.226 2.681 1.00 95.94 104 GLN A C 1
ATOM 838 O O . GLN A 1 104 ? -5.071 3.555 3.717 1.00 95.94 104 GLN A O 1
ATOM 843 N N . LEU A 1 105 ? -5.118 3.244 1.496 1.00 96.50 105 LEU A N 1
ATOM 844 C CA . LEU A 1 105 ? -6.535 3.599 1.361 1.00 96.50 105 LEU A CA 1
ATOM 845 C C . LEU A 1 105 ? -7.423 2.692 2.216 1.00 96.50 105 LEU A C 1
ATOM 847 O O . LEU A 1 105 ? -8.287 3.186 2.940 1.00 96.50 105 LEU A O 1
ATOM 851 N N . GLY A 1 106 ? -7.173 1.381 2.198 1.00 96.56 106 GLY A N 1
ATOM 852 C CA . GLY A 1 106 ? -7.856 0.432 3.074 1.00 96.56 106 GLY A CA 1
ATOM 853 C C . GLY A 1 106 ? -7.736 0.810 4.555 1.00 96.56 106 GLY A C 1
ATOM 854 O O . GLY A 1 106 ? -8.744 0.861 5.258 1.00 96.56 106 GLY A O 1
ATOM 855 N N . ARG A 1 107 ? -6.521 1.150 5.013 1.00 95.06 107 ARG A N 1
ATOM 856 C CA . ARG A 1 107 ? -6.246 1.574 6.401 1.00 95.06 107 ARG A CA 1
ATOM 857 C C . ARG A 1 107 ? -6.917 2.896 6.757 1.00 95.06 107 ARG A C 1
ATOM 859 O O . ARG A 1 107 ? -7.506 2.993 7.824 1.00 95.06 107 ARG A O 1
ATOM 866 N N . ILE A 1 108 ? -6.870 3.884 5.867 1.00 93.81 108 ILE A N 1
ATOM 867 C CA . ILE A 1 108 ? -7.522 5.188 6.043 1.00 93.81 108 ILE A CA 1
ATOM 868 C C . ILE A 1 108 ? -9.019 4.998 6.280 1.00 93.81 108 ILE A C 1
ATOM 870 O O . ILE A 1 108 ? -9.573 5.508 7.255 1.00 93.81 108 ILE A O 1
ATOM 874 N N . TYR A 1 109 ? -9.669 4.211 5.421 1.00 94.50 109 TYR A N 1
ATOM 875 C CA . TYR A 1 109 ? -11.089 3.933 5.575 1.00 94.50 109 TYR A CA 1
ATOM 876 C C . TYR A 1 109 ? -11.372 3.109 6.834 1.00 94.50 109 TYR A C 1
ATOM 878 O O . TYR A 1 109 ? -12.316 3.436 7.547 1.00 94.50 109 TYR A O 1
ATOM 886 N N . ALA A 1 110 ? -10.533 2.129 7.181 1.00 93.00 110 ALA A N 1
ATOM 887 C CA . ALA A 1 110 ? -10.661 1.385 8.435 1.00 93.00 110 ALA A CA 1
ATOM 888 C C . ALA A 1 110 ? -10.583 2.297 9.674 1.00 93.00 110 ALA A C 1
ATOM 890 O O . ALA A 1 110 ? -11.421 2.186 10.565 1.00 93.00 110 ALA A O 1
ATOM 891 N N . THR A 1 111 ? -9.644 3.2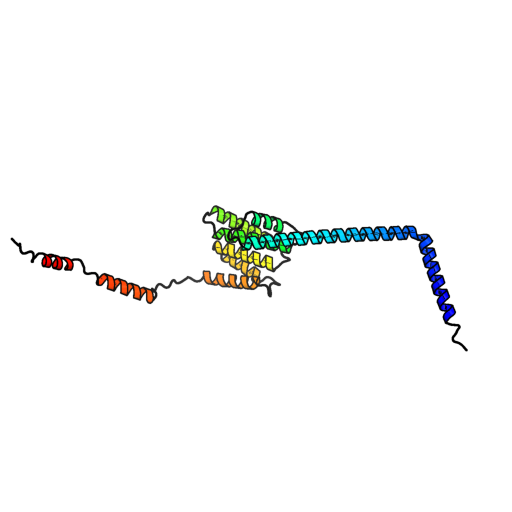45 9.710 1.00 90.94 111 THR A N 1
ATOM 892 C CA . THR A 1 111 ? -9.534 4.227 10.799 1.00 90.94 111 THR A CA 1
ATOM 893 C C . THR A 1 111 ? -10.745 5.155 10.840 1.00 90.94 111 THR A C 1
ATOM 895 O O . THR A 1 111 ? -11.257 5.442 11.916 1.00 90.94 111 THR A O 1
ATOM 898 N N . SER A 1 112 ? -11.270 5.577 9.684 1.00 90.12 112 SER A N 1
ATOM 899 C CA . SER A 1 112 ? -12.447 6.456 9.640 1.00 90.12 112 SER A CA 1
ATOM 900 C C . SER A 1 112 ? -13.707 5.829 10.254 1.00 90.12 112 SER A C 1
ATOM 902 O O . SER A 1 112 ? -14.550 6.554 10.777 1.00 90.12 112 SER A O 1
ATOM 904 N N . VAL A 1 113 ? -13.807 4.493 10.280 1.00 90.75 113 VAL A N 1
ATOM 905 C CA . VAL A 1 113 ? -14.894 3.771 10.968 1.00 90.75 113 VAL A CA 1
ATOM 906 C C . VAL A 1 113 ? -14.872 4.030 12.474 1.00 90.75 113 VAL A C 1
ATOM 908 O O . VAL A 1 113 ? -15.934 4.132 13.081 1.00 90.75 113 VAL A O 1
ATOM 911 N N . LEU A 1 114 ? -13.681 4.166 13.065 1.00 87.25 114 LEU A N 1
ATOM 912 C CA . LEU A 1 114 ? -13.497 4.432 14.495 1.00 87.25 114 LEU A CA 1
ATOM 913 C C . LEU A 1 114 ? -13.780 5.894 14.866 1.00 87.25 114 LEU A C 1
ATOM 915 O O . LEU A 1 114 ? -14.013 6.190 16.031 1.00 87.25 114 LEU A O 1
ATOM 919 N N . LEU A 1 115 ? -13.737 6.801 13.887 1.00 87.19 115 LEU A N 1
ATOM 920 C CA . LEU A 1 115 ? -13.827 8.247 14.101 1.00 87.19 115 LEU A CA 1
ATOM 921 C C . LEU A 1 115 ? -15.215 8.831 13.814 1.00 87.19 115 LEU A C 1
ATOM 923 O O . LEU A 1 115 ? -15.427 10.017 14.054 1.00 87.19 115 LEU A O 1
ATOM 927 N N . THR A 1 116 ? -16.148 8.048 13.263 1.00 87.75 116 THR A N 1
ATOM 928 C CA . THR A 1 116 ? -17.483 8.545 12.908 1.00 87.75 116 THR A CA 1
ATOM 929 C C . THR A 1 116 ? -18.596 7.892 13.720 1.00 87.75 116 THR A C 1
ATOM 931 O O . THR A 1 116 ? -18.760 6.670 13.766 1.00 87.75 116 THR A O 1
ATOM 934 N N . ASP A 1 117 ? -19.436 8.737 14.311 1.00 88.25 117 ASP A N 1
ATOM 935 C CA . ASP A 1 117 ? -20.618 8.308 15.062 1.00 88.25 117 ASP A CA 1
ATOM 936 C C . ASP A 1 117 ? -21.792 7.952 14.142 1.00 88.25 117 ASP A C 1
ATOM 938 O O . ASP A 1 117 ? -22.704 7.205 14.515 1.00 88.25 117 ASP A O 1
ATOM 942 N N . LYS A 1 118 ? -21.771 8.453 12.901 1.00 92.38 118 LYS A N 1
ATOM 943 C CA . LYS A 1 118 ? -22.863 8.274 11.943 1.00 92.38 118 LYS A CA 1
ATOM 944 C C . LYS A 1 118 ? -22.787 6.888 11.315 1.00 92.38 118 LYS A C 1
ATOM 946 O O . LYS A 1 118 ? -21.902 6.613 10.507 1.00 92.38 118 LYS A O 1
ATOM 951 N N . LYS A 1 119 ? -23.788 6.048 11.602 1.00 90.88 119 LYS A N 1
ATOM 952 C CA . LYS A 1 119 ? -23.903 4.678 11.067 1.00 90.88 119 LYS A CA 1
ATOM 953 C C . LYS A 1 119 ? -23.672 4.604 9.551 1.00 90.88 119 LYS A C 1
ATOM 955 O O . LYS A 1 119 ? -22.835 3.829 9.114 1.00 90.88 119 LYS A O 1
ATOM 960 N N . GLN A 1 120 ? -24.328 5.467 8.773 1.00 92.44 120 GLN A N 1
ATOM 961 C CA . GLN A 1 120 ? -24.186 5.479 7.312 1.00 92.44 120 GLN A CA 1
ATOM 962 C C . GLN A 1 120 ? -22.741 5.724 6.847 1.00 92.44 120 GLN A C 1
ATOM 964 O O . GLN A 1 120 ? -22.284 5.110 5.888 1.00 92.44 120 GLN A O 1
ATOM 969 N N . GLN A 1 121 ? -22.015 6.620 7.523 1.00 91.00 121 GLN A N 1
ATOM 970 C CA . GLN A 1 121 ? -20.621 6.915 7.187 1.00 91.00 121 GLN A CA 1
ATOM 971 C C . GLN A 1 121 ? -19.700 5.764 7.588 1.00 91.00 121 GLN A C 1
ATOM 973 O O . GLN A 1 121 ? -18.792 5.434 6.830 1.00 91.00 121 GLN A O 1
ATOM 978 N N . ARG A 1 122 ? -19.965 5.113 8.732 1.00 91.19 122 ARG A N 1
ATOM 979 C CA . ARG A 1 122 ? -19.262 3.879 9.113 1.00 91.19 122 ARG A CA 1
ATOM 980 C C . ARG A 1 122 ? -19.459 2.788 8.070 1.00 91.19 122 ARG A C 1
ATOM 982 O O . ARG A 1 122 ? -18.486 2.158 7.673 1.00 91.19 122 ARG A O 1
ATOM 989 N N . ASP A 1 123 ? -20.689 2.580 7.610 1.00 92.88 123 ASP A N 1
ATOM 990 C CA . ASP A 1 123 ? -21.008 1.527 6.645 1.00 92.88 123 ASP A CA 1
ATOM 991 C C . ASP A 1 123 ? -20.332 1.780 5.283 1.00 92.88 123 ASP A C 1
ATOM 993 O O . ASP A 1 123 ? -19.738 0.857 4.720 1.00 92.88 123 ASP A O 1
ATOM 997 N N . ASP A 1 124 ? -20.325 3.030 4.796 1.00 93.50 124 ASP A N 1
ATOM 998 C CA . ASP A 1 124 ? -19.591 3.419 3.577 1.00 93.50 124 ASP A CA 1
ATOM 999 C C . ASP A 1 124 ? -18.072 3.239 3.746 1.00 93.50 124 ASP A C 1
ATOM 1001 O O . ASP A 1 124 ? -17.413 2.622 2.907 1.00 93.50 124 ASP A O 1
ATOM 1005 N N . ALA A 1 125 ? -17.507 3.699 4.865 1.00 93.50 125 ALA A N 1
ATOM 1006 C CA . ALA A 1 125 ? -16.089 3.524 5.167 1.00 93.50 125 ALA A CA 1
ATOM 1007 C C . ALA A 1 125 ? -15.689 2.042 5.230 1.00 93.50 125 ALA A C 1
ATOM 1009 O O . ALA A 1 125 ? -14.699 1.638 4.619 1.00 93.50 125 ALA A O 1
ATOM 1010 N N . LEU A 1 126 ? -16.489 1.201 5.890 1.00 94.69 126 LEU A N 1
ATOM 1011 C CA . LEU A 1 126 ? -16.269 -0.243 5.933 1.00 94.69 126 LEU A CA 1
ATOM 1012 C C . LEU A 1 126 ? -16.303 -0.867 4.528 1.00 94.69 126 LEU A C 1
ATOM 1014 O O . LEU A 1 126 ? -15.458 -1.706 4.204 1.00 94.69 126 LEU A O 1
ATOM 1018 N N . ALA A 1 127 ? -17.274 -0.478 3.695 1.00 95.88 127 ALA A N 1
ATOM 1019 C CA . ALA A 1 127 ? -17.413 -0.989 2.334 1.00 95.88 127 ALA A CA 1
ATOM 1020 C C . ALA A 1 127 ? -16.212 -0.596 1.460 1.00 95.88 127 ALA A C 1
ATOM 1022 O O . ALA A 1 127 ? -15.635 -1.445 0.775 1.00 95.88 127 ALA A O 1
ATOM 1023 N N . ARG A 1 128 ? -15.781 0.669 1.532 1.00 96.00 128 ARG A N 1
ATOM 1024 C CA . ARG A 1 128 ? -14.602 1.163 0.809 1.00 96.00 128 ARG A CA 1
ATOM 1025 C C . ARG A 1 128 ? -13.321 0.497 1.290 1.00 96.00 128 ARG A C 1
ATOM 1027 O O . ARG A 1 128 ? -12.559 0.010 0.460 1.00 96.00 128 ARG A O 1
ATOM 1034 N N . GLY A 1 129 ? -13.107 0.414 2.603 1.00 96.56 129 GLY A N 1
ATOM 1035 C CA . GLY A 1 129 ? -11.936 -0.243 3.187 1.00 96.56 129 GLY A CA 1
ATOM 1036 C C . GLY A 1 129 ? -11.808 -1.694 2.719 1.00 96.56 129 GLY A C 1
ATOM 1037 O O . GLY A 1 129 ? -10.762 -2.093 2.207 1.00 96.56 129 GLY A O 1
ATOM 1038 N N . ARG A 1 130 ? -12.912 -2.452 2.776 1.00 97.25 130 ARG A N 1
ATOM 1039 C CA . ARG A 1 130 ? -12.975 -3.826 2.257 1.00 97.25 130 ARG A CA 1
ATOM 1040 C C . ARG A 1 130 ? -12.647 -3.894 0.766 1.00 97.25 130 ARG A C 1
ATOM 1042 O O . ARG A 1 130 ? -11.851 -4.738 0.369 1.00 97.25 130 ARG A O 1
ATOM 1049 N N . LYS A 1 131 ? -13.224 -3.005 -0.050 1.00 97.94 131 LYS A N 1
ATOM 1050 C CA . LYS A 1 131 ? -12.966 -2.956 -1.497 1.00 97.94 131 LYS A CA 1
ATOM 1051 C C . LYS A 1 131 ? -11.479 -2.760 -1.803 1.00 97.94 131 LYS A C 1
ATOM 1053 O O . LYS A 1 131 ? -10.951 -3.439 -2.677 1.00 97.94 131 LYS A O 1
ATOM 1058 N N . TYR A 1 132 ? -10.798 -1.858 -1.098 1.00 98.25 132 TYR A N 1
ATOM 1059 C CA . TYR A 1 132 ? -9.374 -1.610 -1.330 1.00 98.25 132 TYR A CA 1
ATOM 1060 C C . TYR A 1 132 ? -8.490 -2.782 -0.904 1.00 98.25 132 TYR A C 1
ATOM 1062 O O . TYR A 1 132 ? -7.621 -3.178 -1.676 1.00 98.25 132 TYR A O 1
ATOM 1070 N N . TYR A 1 133 ? -8.745 -3.392 0.257 1.00 98.44 133 TYR A N 1
ATOM 1071 C CA . TYR A 1 133 ? -8.015 -4.599 0.653 1.00 98.44 133 TYR A CA 1
ATOM 1072 C C . TYR A 1 133 ? -8.232 -5.756 -0.325 1.00 98.44 133 TYR A C 1
ATOM 1074 O O . TYR A 1 133 ? -7.272 -6.433 -0.681 1.00 98.44 133 TYR A O 1
ATOM 1082 N N . GLN A 1 134 ? -9.458 -5.939 -0.822 1.00 98.19 134 GLN A N 1
ATOM 1083 C CA . GLN A 1 134 ? -9.745 -6.974 -1.812 1.00 98.19 134 GLN A CA 1
ATOM 1084 C C . GLN A 1 134 ? -8.976 -6.740 -3.120 1.00 98.19 134 GLN A C 1
ATOM 1086 O O . GLN A 1 134 ? -8.369 -7.666 -3.641 1.00 98.19 134 GLN A O 1
ATOM 1091 N N . ARG A 1 135 ? -8.888 -5.489 -3.599 1.00 98.00 135 ARG A N 1
ATOM 1092 C CA . ARG A 1 135 ? -8.063 -5.154 -4.775 1.00 98.00 135 ARG A CA 1
ATOM 1093 C C . ARG A 1 135 ? -6.585 -5.502 -4.586 1.00 98.00 135 ARG A C 1
ATOM 1095 O O . ARG A 1 135 ? -5.943 -5.903 -5.552 1.00 98.00 135 ARG A O 1
ATOM 1102 N N . VAL A 1 136 ? -6.043 -5.339 -3.374 1.00 98.19 136 VAL A N 1
ATOM 1103 C CA . VAL A 1 136 ? -4.660 -5.751 -3.075 1.00 98.19 136 VAL A CA 1
ATOM 1104 C C . VAL A 1 136 ? -4.520 -7.268 -3.208 1.00 98.19 136 VAL A C 1
ATOM 1106 O O . VAL A 1 136 ? -3.600 -7.738 -3.870 1.00 98.19 136 VAL A O 1
ATOM 1109 N N . ILE A 1 137 ? -5.453 -8.023 -2.628 1.00 98.00 137 ILE A N 1
ATOM 1110 C CA . ILE A 1 137 ? -5.445 -9.491 -2.665 1.00 98.00 137 ILE A CA 1
ATOM 1111 C C . ILE A 1 137 ? -5.572 -10.011 -4.103 1.00 98.00 137 ILE A C 1
ATOM 1113 O O . ILE A 1 137 ? -4.786 -10.860 -4.513 1.00 98.00 137 ILE A O 1
ATOM 1117 N N . ASP A 1 138 ? -6.504 -9.462 -4.882 1.00 97.44 138 ASP A N 1
ATOM 1118 C CA . ASP A 1 138 ? -6.803 -9.946 -6.234 1.00 97.44 138 ASP A CA 1
ATOM 1119 C C . ASP A 1 138 ? -5.724 -9.550 -7.259 1.00 97.44 138 ASP A C 1
ATOM 1121 O O . ASP A 1 138 ? -5.464 -10.286 -8.208 1.00 97.44 138 ASP A O 1
ATOM 1125 N N . GLY A 1 139 ? -5.103 -8.374 -7.098 1.00 96.06 139 GLY A N 1
ATOM 1126 C CA . GLY A 1 139 ? -4.206 -7.789 -8.104 1.00 96.06 139 GLY A CA 1
ATOM 1127 C C . GLY A 1 139 ? -2.707 -7.945 -7.833 1.00 96.06 139 GLY A C 1
ATOM 1128 O O . GLY A 1 139 ? -1.894 -7.747 -8.743 1.00 96.06 139 GLY A O 1
ATOM 1129 N N . PHE A 1 140 ? -2.312 -8.271 -6.598 1.00 96.50 140 PHE A N 1
ATOM 1130 C CA . PHE A 1 140 ? -0.917 -8.169 -6.146 1.00 96.50 140 PHE A CA 1
ATOM 1131 C C . PHE A 1 140 ? -0.399 -9.441 -5.465 1.00 96.50 140 PHE A C 1
ATOM 1133 O O . PHE A 1 140 ? 0.459 -9.357 -4.590 1.00 96.50 140 PHE A O 1
ATOM 1140 N N . GLY A 1 141 ? -0.854 -10.617 -5.915 1.00 94.38 141 GLY A N 1
ATOM 1141 C CA . GLY A 1 141 ? -0.373 -11.931 -5.452 1.00 94.38 141 GLY A CA 1
ATOM 1142 C C . GLY A 1 141 ? 1.155 -12.095 -5.466 1.00 94.38 141 GLY A C 1
ATOM 1143 O O . GLY A 1 141 ? 1.710 -12.767 -4.601 1.00 94.38 141 GLY A O 1
ATOM 1144 N N . ASP A 1 142 ? 1.840 -11.400 -6.379 1.00 94.31 142 ASP A N 1
ATOM 1145 C CA . ASP A 1 142 ? 3.307 -11.383 -6.499 1.00 94.31 142 ASP A CA 1
ATOM 1146 C C . ASP A 1 142 ? 4.016 -10.641 -5.344 1.00 94.31 142 ASP A C 1
ATOM 1148 O O . ASP A 1 142 ? 5.243 -10.667 -5.248 1.00 94.31 142 ASP A O 1
ATOM 1152 N N . PHE A 1 143 ? 3.267 -9.973 -4.458 1.00 95.81 143 PHE A N 1
ATOM 1153 C CA . PHE A 1 143 ? 3.792 -9.262 -3.294 1.00 95.81 143 PHE A CA 1
ATOM 1154 C C . PHE A 1 143 ? 3.191 -9.794 -1.980 1.00 95.81 143 PHE A C 1
ATOM 1156 O O . PHE A 1 143 ? 2.334 -9.133 -1.375 1.00 95.81 143 PHE A O 1
ATOM 1163 N N . PRO A 1 144 ? 3.673 -10.949 -1.477 1.00 96.25 144 PRO A N 1
ATOM 1164 C CA . PRO A 1 144 ? 3.123 -11.596 -0.285 1.00 96.25 144 PRO A CA 1
ATOM 1165 C C . PRO A 1 144 ? 2.958 -10.672 0.934 1.00 96.25 144 PRO A C 1
ATOM 1167 O O . PRO A 1 144 ? 1.897 -10.715 1.557 1.00 96.25 144 PRO A O 1
ATOM 1170 N N . PRO A 1 145 ? 3.903 -9.763 1.270 1.00 97.12 145 PRO A N 1
ATOM 1171 C CA . PRO A 1 145 ? 3.736 -8.888 2.430 1.00 97.12 145 PRO A CA 1
ATOM 1172 C C . PRO A 1 145 ? 2.527 -7.942 2.342 1.00 97.12 145 PRO A C 1
ATOM 1174 O O . PRO A 1 145 ? 1.875 -7.692 3.358 1.00 97.12 145 PRO A O 1
ATOM 1177 N N . PHE A 1 146 ? 2.196 -7.428 1.150 1.00 97.69 146 PHE A N 1
ATOM 1178 C CA . PHE A 1 146 ? 1.040 -6.540 0.970 1.00 97.69 146 PHE A CA 1
ATOM 1179 C C . PHE A 1 146 ? -0.275 -7.316 1.005 1.00 97.69 146 PHE A C 1
ATOM 1181 O O . PHE A 1 146 ? -1.228 -6.867 1.642 1.00 97.69 146 PHE A O 1
ATOM 1188 N N . VAL A 1 147 ? -0.313 -8.502 0.391 1.00 98.12 147 VAL A N 1
ATOM 1189 C CA . VAL A 1 147 ? -1.480 -9.398 0.433 1.00 98.12 147 VAL A CA 1
ATOM 1190 C C . VAL A 1 147 ? -1.757 -9.842 1.870 1.00 98.12 147 VAL A C 1
ATOM 1192 O O . VAL A 1 147 ? -2.889 -9.746 2.344 1.00 98.12 147 VAL A O 1
ATOM 1195 N N . ALA A 1 148 ? -0.718 -10.230 2.611 1.00 98.12 148 ALA A N 1
ATOM 1196 C CA . ALA A 1 148 ? -0.815 -10.553 4.029 1.00 98.12 148 ALA A CA 1
ATOM 1197 C C . ALA A 1 148 ? -1.362 -9.376 4.849 1.00 98.12 148 ALA A C 1
ATOM 1199 O O . ALA A 1 148 ? -2.300 -9.535 5.630 1.00 98.12 148 ALA A O 1
ATOM 1200 N N . ALA A 1 149 ? -0.833 -8.167 4.636 1.00 98.19 149 ALA A N 1
ATOM 1201 C CA . ALA A 1 149 ? -1.305 -6.975 5.334 1.00 98.19 149 ALA A CA 1
ATOM 1202 C C . ALA A 1 149 ? -2.770 -6.641 5.001 1.00 98.19 149 ALA A C 1
ATOM 1204 O O . ALA A 1 149 ? -3.506 -6.180 5.878 1.00 98.19 149 ALA A O 1
ATOM 1205 N N . ALA A 1 150 ? -3.209 -6.896 3.766 1.00 98.31 150 ALA A N 1
ATOM 1206 C CA . ALA A 1 150 ? -4.599 -6.734 3.356 1.00 98.31 150 ALA A CA 1
ATOM 1207 C C . ALA A 1 150 ? -5.523 -7.755 4.039 1.00 98.31 150 ALA A C 1
ATOM 1209 O O . ALA A 1 150 ? -6.580 -7.367 4.537 1.00 98.31 150 ALA A O 1
ATOM 1210 N N . HIS A 1 151 ? -5.107 -9.022 4.164 1.00 98.31 151 HIS A N 1
ATOM 1211 C CA . HIS A 1 151 ? -5.837 -10.016 4.960 1.00 98.31 151 HIS A CA 1
ATOM 1212 C C . HIS A 1 151 ? -5.944 -9.610 6.432 1.00 98.31 151 HIS A C 1
ATOM 1214 O O . HIS A 1 151 ? -7.028 -9.711 7.006 1.00 98.31 151 HIS A O 1
ATOM 1220 N N . ILE A 1 152 ? -4.873 -9.083 7.038 1.00 97.88 152 ILE A N 1
ATOM 1221 C CA . ILE A 1 152 ? -4.943 -8.553 8.410 1.00 97.88 152 ILE A CA 1
ATOM 1222 C C . ILE A 1 152 ? -5.949 -7.400 8.494 1.00 97.88 152 ILE A C 1
ATOM 1224 O O . ILE A 1 152 ? -6.756 -7.352 9.419 1.00 97.88 152 ILE A O 1
ATOM 1228 N N . GLY A 1 153 ? -5.929 -6.485 7.522 1.00 97.12 153 GLY A N 1
ATOM 1229 C CA . GLY A 1 153 ? -6.889 -5.386 7.430 1.00 97.12 153 GLY A CA 1
ATOM 1230 C C . GLY A 1 153 ? -8.338 -5.873 7.368 1.00 97.12 153 GLY A C 1
ATOM 1231 O O . GLY A 1 153 ? -9.176 -5.404 8.135 1.00 97.12 153 GLY A O 1
ATOM 1232 N N . LEU A 1 154 ? -8.630 -6.861 6.516 1.00 98.00 154 LEU A N 1
ATOM 1233 C CA . LEU A 1 154 ? -9.951 -7.495 6.444 1.00 98.00 154 LEU A CA 1
ATOM 1234 C C . LEU A 1 154 ? -10.343 -8.184 7.755 1.00 98.00 154 LEU A C 1
ATOM 1236 O O . LEU A 1 154 ? -11.497 -8.064 8.168 1.00 98.00 154 LEU A O 1
ATOM 1240 N N . GLY A 1 155 ? -9.396 -8.851 8.419 1.00 96.81 155 GLY A N 1
ATOM 1241 C CA . GLY A 1 155 ? -9.612 -9.475 9.723 1.00 96.81 155 GLY A CA 1
ATOM 1242 C C . GLY A 1 155 ? -10.022 -8.458 10.788 1.00 96.81 155 GLY A C 1
ATOM 1243 O O . GLY A 1 155 ? -11.053 -8.631 11.430 1.00 96.81 155 GLY A O 1
ATOM 1244 N N . LYS A 1 156 ? -9.313 -7.329 10.879 1.00 95.25 156 LYS A N 1
ATOM 1245 C CA . LYS A 1 156 ? -9.649 -6.232 11.805 1.00 95.25 156 LYS A CA 1
ATOM 1246 C C . LYS A 1 156 ? -11.004 -5.589 11.504 1.00 95.25 156 LYS A C 1
ATOM 1248 O O . LYS A 1 156 ? -11.751 -5.251 12.418 1.00 95.25 156 LYS A O 1
ATOM 1253 N N . LEU A 1 157 ? -11.356 -5.434 10.225 1.00 95.19 157 LEU A N 1
ATOM 1254 C CA . LEU A 1 157 ? -12.691 -4.956 9.841 1.00 95.19 157 LEU A CA 1
ATOM 1255 C C . LEU A 1 157 ? -13.797 -5.948 10.238 1.00 95.19 157 LEU A C 1
ATOM 1257 O O . LEU A 1 157 ? -14.915 -5.523 10.524 1.00 95.19 157 LEU A O 1
ATOM 1261 N N . ALA A 1 158 ? -13.511 -7.253 10.229 1.00 94.62 158 ALA A N 1
ATOM 1262 C CA . ALA A 1 158 ? -14.438 -8.284 10.688 1.00 94.62 158 ALA A CA 1
ATOM 1263 C C . ALA A 1 158 ? -14.564 -8.291 12.223 1.00 94.62 158 ALA A C 1
ATOM 1265 O O . ALA A 1 158 ? -15.685 -8.305 12.730 1.00 94.62 158 ALA A O 1
ATOM 1266 N N . GLU A 1 159 ? -13.454 -8.155 12.957 1.00 92.50 159 GLU A N 1
ATOM 1267 C CA . GLU A 1 159 ? -13.451 -7.974 14.419 1.00 92.50 159 GLU A CA 1
ATOM 1268 C C . GLU A 1 159 ? -14.288 -6.776 14.855 1.00 92.50 159 GLU A C 1
ATOM 1270 O O . GLU A 1 159 ? -15.129 -6.902 15.740 1.00 92.50 159 GLU A O 1
ATOM 1275 N N . GLY A 1 160 ? -14.122 -5.628 14.190 1.00 89.12 160 GLY A N 1
ATOM 1276 C CA . GLY A 1 160 ? -14.905 -4.424 14.480 1.00 89.12 160 GLY A CA 1
ATOM 1277 C C . GLY A 1 160 ? -16.415 -4.598 14.270 1.00 89.12 160 GLY A C 1
ATOM 1278 O O . GLY A 1 160 ? -17.199 -3.786 14.755 1.00 89.12 160 GLY A O 1
ATOM 1279 N N . ARG A 1 161 ? -16.839 -5.656 13.566 1.00 89.25 161 ARG A N 1
ATOM 1280 C CA . ARG A 1 161 ? -18.245 -6.045 13.376 1.00 89.25 161 ARG A CA 1
ATOM 1281 C C . ARG A 1 161 ? -18.687 -7.195 14.289 1.00 89.25 161 ARG A C 1
ATOM 1283 O O . ARG A 1 161 ? -19.846 -7.591 14.216 1.00 89.25 161 ARG A O 1
ATOM 1290 N N . GLY A 1 162 ? -17.788 -7.747 15.105 1.00 89.69 162 GLY A N 1
ATOM 1291 C CA . GLY A 1 162 ? -18.026 -8.943 15.918 1.00 89.69 162 GLY A CA 1
ATOM 1292 C C . GLY A 1 162 ? -17.989 -10.265 15.139 1.00 89.69 162 GLY A C 1
ATOM 1293 O O . GLY A 1 162 ? -18.335 -11.305 15.691 1.00 89.69 162 GLY A O 1
ATOM 1294 N N . ASP A 1 163 ? -17.568 -10.260 13.870 1.00 92.88 163 ASP A N 1
ATOM 1295 C CA . ASP A 1 163 ? -17.441 -11.470 13.048 1.00 92.88 163 ASP A CA 1
ATOM 1296 C C . ASP A 1 163 ? -16.059 -12.115 13.246 1.00 92.88 163 ASP A C 1
ATOM 1298 O O . ASP A 1 163 ? -15.149 -12.028 12.412 1.00 92.88 163 ASP A O 1
ATOM 1302 N N . PHE A 1 164 ? -15.891 -12.747 14.408 1.00 92.94 164 PHE A N 1
ATOM 1303 C CA . PHE A 1 164 ? -14.624 -13.352 14.817 1.00 92.94 164 PHE A CA 1
ATOM 1304 C C . PHE A 1 164 ? -14.248 -14.594 13.999 1.00 92.94 164 PHE A C 1
ATOM 1306 O O . PHE A 1 164 ? -13.062 -14.898 13.861 1.00 92.94 164 PHE A O 1
ATOM 1313 N N . GLU A 1 165 ? -15.220 -15.298 13.414 1.00 93.12 165 GLU A N 1
ATOM 1314 C CA . GLU A 1 165 ? -14.946 -16.452 12.551 1.00 93.12 165 GLU A CA 1
ATOM 1315 C C . GLU A 1 165 ? -14.317 -16.016 11.226 1.00 93.12 165 GLU A C 1
ATOM 1317 O O . GLU A 1 165 ? -13.312 -16.591 10.791 1.00 93.12 165 GLU A O 1
ATOM 1322 N N . THR A 1 166 ? -14.840 -14.955 10.602 1.00 94.81 166 THR A N 1
ATOM 1323 C CA . THR A 1 166 ? -14.206 -14.373 9.412 1.00 94.81 166 THR A CA 1
ATOM 1324 C C . THR A 1 166 ? -12.829 -13.802 9.747 1.00 94.81 166 THR A C 1
ATOM 1326 O O . THR A 1 166 ? -11.882 -14.025 8.986 1.00 94.81 166 THR A O 1
ATOM 1329 N N . ALA A 1 167 ? -12.675 -13.130 10.893 1.00 96.12 167 ALA A N 1
ATOM 1330 C CA . ALA A 1 167 ? -11.374 -12.627 11.335 1.00 96.12 167 ALA A CA 1
ATOM 1331 C C . ALA A 1 167 ? -10.342 -13.755 11.498 1.00 96.12 167 ALA A C 1
ATOM 1333 O O . ALA A 1 167 ? -9.234 -13.670 10.960 1.00 96.12 167 ALA A O 1
ATOM 1334 N N . ARG A 1 168 ? -10.731 -14.862 12.148 1.00 95.44 168 ARG A N 1
ATOM 1335 C CA . ARG A 1 168 ? -9.873 -16.038 12.345 1.00 95.44 168 ARG A CA 1
ATOM 1336 C C . ARG A 1 168 ? -9.403 -16.625 11.019 1.00 95.44 168 ARG A C 1
ATOM 1338 O O . ARG A 1 168 ? -8.220 -16.930 10.879 1.00 95.44 168 ARG A O 1
ATOM 1345 N N . LYS A 1 169 ? -10.305 -16.759 10.040 1.00 96.69 169 LYS A N 1
ATOM 1346 C CA . LYS A 1 169 ? -9.948 -17.231 8.693 1.00 96.69 169 LYS A CA 1
ATOM 1347 C C . LYS A 1 169 ? -8.912 -16.315 8.045 1.00 96.69 169 LYS A C 1
ATOM 1349 O O . LYS A 1 169 ? -7.908 -16.815 7.553 1.00 96.69 169 LYS A O 1
ATOM 1354 N N . CYS A 1 170 ? -9.116 -14.997 8.111 1.00 97.25 170 CYS A N 1
ATOM 1355 C CA . CYS A 1 170 ? -8.190 -14.027 7.525 1.00 97.25 170 CYS A CA 1
ATOM 1356 C C . CYS A 1 170 ? -6.779 -14.140 8.118 1.00 97.25 170 CYS A C 1
ATOM 1358 O O . CYS A 1 170 ? -5.806 -14.175 7.370 1.00 97.25 170 CYS A O 1
ATOM 1360 N N . TYR A 1 171 ? -6.647 -14.235 9.444 1.00 96.88 171 TYR A N 1
ATOM 1361 C CA . TYR A 1 171 ? -5.324 -14.360 10.062 1.00 96.88 171 TYR A CA 1
ATOM 1362 C C . TYR A 1 171 ? -4.691 -15.719 9.819 1.00 96.88 171 TYR A C 1
ATOM 1364 O O . TYR A 1 171 ? -3.491 -15.781 9.573 1.00 96.88 171 TYR A O 1
ATOM 1372 N N . LYS A 1 172 ? -5.478 -16.799 9.810 1.00 96.62 172 LYS A N 1
ATOM 1373 C CA . LYS A 1 172 ? -4.967 -18.120 9.444 1.00 96.62 172 LYS A CA 1
ATOM 1374 C C . LYS A 1 172 ? -4.360 -18.110 8.037 1.00 96.62 172 LYS A C 1
ATOM 1376 O O . LYS A 1 172 ? -3.247 -18.588 7.867 1.00 96.62 172 LYS A O 1
ATOM 1381 N N . THR A 1 173 ? -5.021 -17.474 7.067 1.00 97.12 173 THR A N 1
ATOM 1382 C CA . THR A 1 173 ? -4.470 -17.306 5.712 1.00 97.12 173 THR A CA 1
ATOM 1383 C C . THR A 1 173 ? -3.108 -16.611 5.712 1.00 97.12 173 THR A C 1
ATOM 1385 O O . THR A 1 173 ? -2.238 -16.992 4.939 1.00 97.12 173 THR A O 1
ATOM 1388 N N . VAL A 1 174 ? -2.890 -15.624 6.587 1.00 97.25 174 VAL A N 1
ATOM 1389 C CA . VAL A 1 174 ? -1.585 -14.954 6.728 1.00 97.25 174 VAL A CA 1
ATOM 1390 C C . VAL A 1 174 ? -0.531 -15.901 7.296 1.00 97.25 174 VAL A C 1
ATOM 1392 O O . VAL A 1 174 ? 0.596 -15.906 6.818 1.00 97.25 174 VAL A O 1
ATOM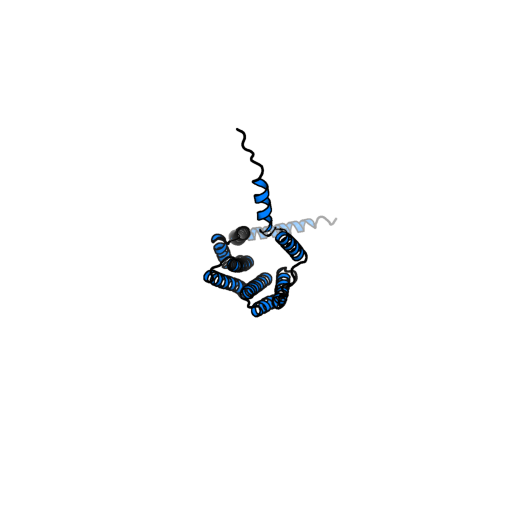 1395 N N . LEU A 1 175 ? -0.880 -16.709 8.298 1.00 96.50 175 LEU A N 1
ATOM 1396 C CA . LEU A 1 175 ? 0.051 -17.661 8.914 1.00 96.50 175 LEU A CA 1
ATOM 1397 C C . LEU A 1 175 ? 0.451 -18.798 7.967 1.00 96.50 175 LEU A C 1
ATOM 1399 O O . LEU A 1 175 ? 1.585 -19.268 8.033 1.00 96.50 175 LEU A O 1
ATOM 1403 N N . ASP A 1 176 ? -0.464 -19.199 7.087 1.00 96.56 176 ASP A N 1
ATOM 1404 C CA . ASP A 1 176 ? -0.263 -20.270 6.109 1.00 96.56 176 ASP A CA 1
ATOM 1405 C C . ASP A 1 176 ? 0.425 -19.772 4.817 1.00 96.56 176 ASP A C 1
ATOM 1407 O O . ASP A 1 176 ? 0.762 -20.568 3.939 1.00 96.56 176 ASP A O 1
ATOM 1411 N N . MET A 1 177 ? 0.641 -18.459 4.668 1.00 95.81 177 MET A N 1
ATOM 1412 C CA . MET A 1 177 ? 1.192 -17.877 3.445 1.00 95.81 177 MET A CA 1
ATOM 1413 C C . MET A 1 177 ? 2.714 -18.097 3.344 1.00 95.81 177 MET A C 1
ATOM 1415 O O . MET A 1 177 ? 3.468 -17.716 4.248 1.00 95.81 177 MET A O 1
ATOM 1419 N N . PRO A 1 178 ? 3.209 -18.665 2.228 1.00 93.69 178 PRO A N 1
ATOM 1420 C CA . PRO A 1 178 ? 4.633 -18.908 2.043 1.00 93.69 178 PRO A CA 1
ATOM 1421 C C . PRO A 1 178 ? 5.410 -17.601 1.836 1.00 93.69 178 PRO A C 1
ATOM 1423 O O . PRO A 1 178 ? 4.884 -16.606 1.342 1.00 93.69 178 PRO A O 1
ATOM 1426 N N . GLY A 1 179 ? 6.698 -17.609 2.187 1.00 90.62 179 GLY A N 1
ATOM 1427 C CA . GLY A 1 179 ? 7.603 -16.485 1.909 1.00 90.62 179 GLY A CA 1
ATOM 1428 C C . GLY A 1 179 ? 7.456 -15.273 2.837 1.00 90.62 179 GLY A C 1
ATOM 1429 O O . GLY A 1 179 ? 8.110 -14.261 2.611 1.00 90.62 179 GLY A O 1
ATOM 1430 N N . LEU A 1 180 ? 6.651 -15.367 3.901 1.00 94.06 180 LEU A N 1
ATOM 1431 C CA . LEU A 1 180 ? 6.517 -14.301 4.904 1.00 94.06 180 LEU A CA 1
ATOM 1432 C C . LEU A 1 180 ? 7.563 -14.353 6.032 1.00 94.06 180 LEU A C 1
ATOM 1434 O O . LEU A 1 180 ? 7.566 -13.485 6.907 1.00 94.06 180 LEU A O 1
ATOM 1438 N N . GLY A 1 181 ? 8.453 -15.349 6.034 1.00 93.31 181 GLY A N 1
ATOM 1439 C CA . GLY A 1 181 ? 9.519 -15.464 7.031 1.00 93.31 181 GLY A CA 1
ATOM 1440 C C . GLY A 1 181 ? 10.399 -14.211 7.060 1.00 93.31 181 GLY A C 1
ATOM 1441 O O . GLY A 1 181 ? 10.938 -13.808 6.035 1.00 93.31 181 GLY A O 1
ATOM 1442 N N . GLY A 1 182 ? 10.527 -13.584 8.232 1.00 91.25 182 GLY A N 1
ATOM 1443 C CA . GLY A 1 182 ? 11.307 -12.355 8.420 1.00 91.25 182 GLY A CA 1
ATOM 1444 C C . GLY A 1 182 ? 10.548 -11.050 8.151 1.00 91.25 182 GLY A C 1
ATOM 1445 O O . GLY A 1 182 ? 11.074 -9.981 8.458 1.00 91.25 182 GLY A O 1
ATOM 1446 N N . TYR A 1 183 ? 9.308 -11.099 7.651 1.00 95.00 183 TYR A N 1
ATOM 1447 C CA . TYR A 1 183 ? 8.483 -9.900 7.506 1.00 95.00 183 TYR A CA 1
ATOM 1448 C C . TYR A 1 183 ? 7.684 -9.610 8.788 1.00 95.00 183 TYR A C 1
ATOM 1450 O O . TYR A 1 183 ? 7.002 -10.503 9.298 1.00 95.00 183 TYR A O 1
ATOM 1458 N N . PRO A 1 184 ? 7.647 -8.351 9.273 1.00 95.62 184 PRO A N 1
ATOM 1459 C CA . PRO A 1 184 ? 6.878 -7.976 10.467 1.00 95.62 184 PRO A CA 1
ATOM 1460 C C . PRO A 1 184 ? 5.380 -8.291 10.375 1.00 95.62 184 PRO A C 1
ATOM 1462 O O . PRO A 1 184 ? 4.720 -8.489 11.391 1.00 95.62 184 PRO A O 1
ATOM 1465 N N . VAL A 1 185 ? 4.832 -8.350 9.157 1.00 95.75 185 VAL A N 1
ATOM 1466 C CA . VAL A 1 185 ? 3.418 -8.665 8.917 1.00 95.75 185 VAL A CA 1
ATOM 1467 C C . VAL A 1 185 ? 3.038 -10.069 9.399 1.00 95.75 185 VAL A C 1
ATOM 1469 O O . VAL A 1 185 ? 1.912 -10.267 9.847 1.00 95.75 185 VAL A O 1
ATOM 1472 N N . LEU A 1 186 ? 3.970 -11.028 9.381 1.00 96.69 186 LEU A N 1
ATOM 1473 C CA . LEU A 1 186 ? 3.715 -12.373 9.897 1.00 96.69 186 LEU A CA 1
ATOM 1474 C C . LEU A 1 186 ? 3.488 -12.340 11.411 1.00 96.69 186 LEU A C 1
ATOM 1476 O O . LEU A 1 186 ? 2.526 -12.919 11.910 1.00 96.69 186 LEU A O 1
ATOM 1480 N N . GLU A 1 187 ? 4.337 -11.605 12.130 1.00 95.94 187 GLU A N 1
ATOM 1481 C CA . GLU A 1 187 ? 4.203 -11.422 13.577 1.00 95.94 187 GLU A CA 1
ATOM 1482 C C . GLU A 1 187 ? 2.940 -10.637 13.932 1.00 95.94 187 GLU A C 1
ATOM 1484 O O . GLU A 1 187 ? 2.239 -10.994 14.875 1.00 95.94 187 GLU A O 1
ATOM 1489 N N . GLN A 1 188 ? 2.571 -9.633 13.130 1.00 94.94 188 GLN A N 1
ATOM 1490 C CA . GLN A 1 188 ? 1.280 -8.956 13.283 1.00 94.94 188 GLN A CA 1
ATOM 1491 C C . GLN A 1 188 ? 0.103 -9.929 13.127 1.00 94.94 188 GLN A C 1
ATOM 1493 O O . GLN A 1 188 ? -0.842 -9.871 13.912 1.00 94.94 188 GLN A O 1
ATOM 1498 N N . GLY A 1 189 ? 0.162 -10.842 12.151 1.00 95.62 189 GLY A N 1
ATOM 1499 C CA . GLY A 1 189 ? -0.846 -11.886 11.962 1.00 95.62 189 GLY A CA 1
ATOM 1500 C C . GLY A 1 189 ? -0.930 -12.842 13.155 1.00 95.62 189 GLY A C 1
ATOM 1501 O O . GLY A 1 189 ? -2.029 -13.143 13.619 1.00 95.62 189 GLY A O 1
ATOM 1502 N N . ARG A 1 190 ? 0.218 -13.258 13.710 1.00 95.56 190 ARG A N 1
ATOM 1503 C CA . ARG A 1 190 ? 0.288 -14.096 14.924 1.00 95.56 190 ARG A CA 1
ATOM 1504 C C . ARG A 1 190 ? -0.327 -13.400 16.130 1.00 95.56 190 ARG A C 1
ATOM 1506 O O . ARG A 1 190 ? -1.133 -14.001 16.834 1.00 95.56 190 ARG A O 1
ATOM 1513 N N . GLN A 1 191 ? 0.024 -12.135 16.346 1.00 95.12 191 GLN A N 1
ATOM 1514 C CA . GLN A 1 191 ? -0.520 -11.333 17.440 1.00 95.12 191 GLN A CA 1
ATOM 1515 C C . GLN A 1 191 ? -2.034 -11.162 17.308 1.00 95.12 191 GLN A C 1
ATOM 1517 O O . GLN A 1 191 ? -2.751 -11.373 18.281 1.00 95.12 191 GLN A O 1
ATOM 1522 N N . ALA A 1 192 ? -2.529 -10.843 16.110 1.00 93.31 192 ALA A N 1
ATOM 1523 C CA . ALA A 1 192 ? -3.960 -10.689 15.869 1.00 93.31 192 ALA A CA 1
ATOM 1524 C C . ALA A 1 192 ? -4.724 -12.014 16.075 1.00 93.31 192 ALA A C 1
ATOM 1526 O O . ALA A 1 192 ? -5.752 -12.048 16.749 1.00 93.31 192 ALA A O 1
ATOM 1527 N N . ALA A 1 193 ? -4.176 -13.135 15.592 1.00 93.38 193 ALA A N 1
ATOM 1528 C CA . ALA A 1 193 ? -4.741 -14.462 15.834 1.00 93.38 193 ALA A CA 1
ATOM 1529 C C . ALA A 1 193 ? -4.766 -14.834 17.328 1.00 93.38 193 ALA A C 1
ATOM 1531 O O . ALA A 1 193 ? -5.751 -15.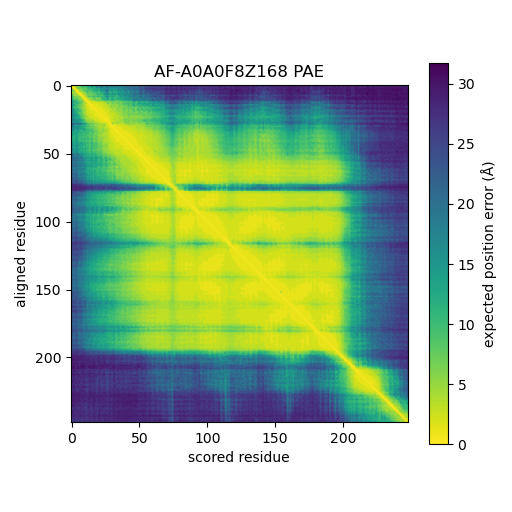402 17.800 1.00 93.38 193 ALA A O 1
ATOM 1532 N N . ALA A 1 194 ? -3.717 -14.493 18.082 1.00 92.19 194 ALA A N 1
ATOM 1533 C CA . ALA A 1 194 ? -3.669 -14.713 19.526 1.00 92.19 194 ALA A CA 1
ATOM 1534 C C . ALA A 1 194 ? -4.696 -13.844 20.276 1.00 92.19 194 ALA A C 1
ATOM 1536 O O . ALA A 1 194 ? -5.375 -14.333 21.179 1.00 92.19 194 ALA A O 1
ATOM 1537 N N . GLN A 1 195 ? -4.865 -12.581 19.870 1.00 89.75 195 GLN A N 1
ATOM 1538 C CA . GLN A 1 195 ? -5.845 -11.660 20.455 1.00 89.75 195 GLN A CA 1
ATOM 1539 C C . GLN A 1 195 ? -7.286 -12.154 20.275 1.00 89.75 195 GLN A C 1
ATOM 1541 O O . GLN A 1 195 ? -8.067 -12.082 21.224 1.00 89.75 195 GLN A O 1
ATOM 1546 N N . LEU A 1 196 ? -7.630 -12.756 19.128 1.00 87.38 196 LEU A N 1
ATOM 1547 C CA . LEU A 1 196 ? -8.941 -13.394 18.929 1.00 87.38 196 LEU A CA 1
ATOM 1548 C C . LEU A 1 196 ? -9.282 -14.438 19.999 1.00 87.38 196 LEU A C 1
ATOM 1550 O O . LEU A 1 196 ? -10.445 -14.561 20.380 1.00 87.38 196 LEU A O 1
ATOM 1554 N N . GLY A 1 197 ? -8.286 -15.171 20.505 1.00 76.06 197 GLY A N 1
ATOM 1555 C CA . GLY A 1 197 ? -8.487 -16.138 21.586 1.00 76.06 197 GLY A CA 1
ATOM 1556 C C . GLY A 1 197 ? -8.941 -15.485 22.893 1.00 76.06 197 GLY A C 1
ATOM 1557 O O . GLY A 1 197 ? -9.726 -16.076 23.628 1.00 76.06 197 GLY A O 1
ATOM 1558 N N . THR A 1 198 ? -8.511 -14.247 23.154 1.00 77.88 198 THR A N 1
ATOM 1559 C CA . THR A 1 198 ? -8.838 -13.529 24.395 1.00 77.88 198 THR A CA 1
ATOM 1560 C C . THR A 1 198 ? -10.256 -12.960 24.413 1.00 77.88 198 THR A C 1
ATOM 1562 O O . THR A 1 198 ? -10.866 -12.891 25.479 1.00 77.88 198 THR A O 1
ATOM 1565 N N . PHE A 1 199 ? -10.831 -12.622 23.253 1.00 67.69 199 PHE A N 1
ATOM 1566 C CA . PHE A 1 199 ? -12.210 -12.119 23.172 1.00 67.69 199 PHE A CA 1
ATOM 1567 C C . PHE A 1 199 ? -13.269 -13.192 23.455 1.00 67.69 199 PHE A C 1
ATOM 1569 O O . PHE A 1 199 ? -14.411 -12.857 23.752 1.00 67.69 199 PHE A O 1
ATOM 1576 N N . ASN A 1 200 ? -12.895 -14.474 23.397 1.00 62.09 200 ASN A N 1
ATOM 1577 C CA . ASN A 1 200 ? -13.784 -15.585 23.740 1.00 62.09 200 ASN A CA 1
ATOM 1578 C C . ASN A 1 200 ? -13.744 -15.954 25.236 1.00 62.09 200 ASN A C 1
ATOM 1580 O O . ASN A 1 200 ? -14.463 -16.846 25.679 1.00 62.09 200 ASN A O 1
ATOM 1584 N N . THR A 1 201 ? -12.893 -15.290 26.021 1.00 60.38 201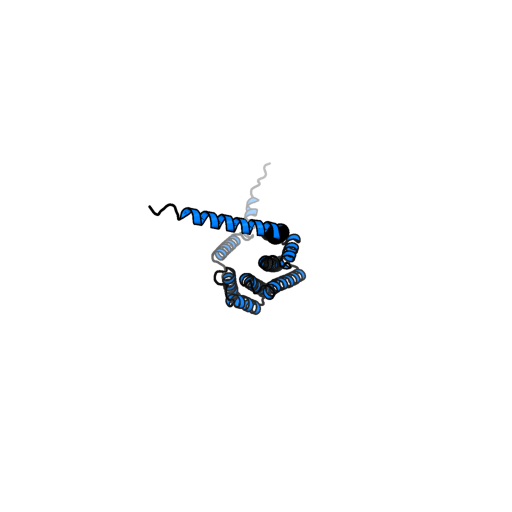 THR A N 1
ATOM 1585 C CA . THR A 1 201 ? -12.849 -15.455 27.477 1.00 60.38 201 THR A CA 1
ATOM 1586 C C . THR A 1 201 ? -13.789 -14.450 28.126 1.00 60.38 201 THR A C 1
ATOM 1588 O O . THR A 1 201 ? -13.623 -13.242 27.967 1.00 60.38 201 THR A O 1
ATOM 1591 N N . THR A 1 202 ? -14.773 -14.941 28.881 1.00 59.00 202 THR A N 1
ATOM 1592 C CA . THR A 1 202 ? -15.648 -14.102 29.704 1.00 59.00 202 THR A CA 1
ATOM 1593 C C . THR A 1 202 ? -14.796 -13.244 30.634 1.00 59.00 202 THR A C 1
ATOM 1595 O O . THR A 1 202 ? -14.101 -13.758 31.512 1.00 59.00 202 THR A O 1
ATOM 1598 N N . VAL A 1 203 ? -14.836 -11.926 30.443 1.00 64.19 203 VAL A N 1
ATOM 1599 C CA . VAL A 1 203 ? -14.154 -10.989 31.336 1.00 64.19 203 VAL A CA 1
ATOM 1600 C C . VAL A 1 203 ? -14.888 -11.003 32.672 1.00 64.19 203 VAL A C 1
ATOM 1602 O O . VAL A 1 203 ? -15.961 -10.419 32.820 1.00 64.19 203 VAL A O 1
ATOM 1605 N N . HIS A 1 204 ? -14.308 -11.672 33.662 1.00 63.88 204 HIS A N 1
ATOM 1606 C CA . HIS A 1 204 ? -14.742 -11.533 35.043 1.00 63.88 204 HIS A CA 1
ATOM 1607 C C . HIS A 1 204 ? -14.244 -10.182 35.555 1.00 63.88 204 HIS A C 1
ATOM 1609 O O . HIS A 1 204 ? -13.084 -10.034 35.936 1.00 63.88 204 HIS A O 1
ATOM 1615 N N . LEU A 1 205 ? -15.117 -9.173 35.536 1.00 74.19 205 LEU A N 1
ATOM 1616 C CA . LEU A 1 205 ? -14.849 -7.934 36.257 1.00 74.19 205 LEU A CA 1
ATOM 1617 C C . LEU A 1 205 ? -14.660 -8.287 37.733 1.00 74.19 205 LEU A C 1
ATOM 1619 O O . LEU A 1 205 ? -15.465 -9.025 38.304 1.00 74.19 205 LEU A O 1
ATOM 1623 N N . ALA A 1 206 ? -13.593 -7.776 38.346 1.00 64.38 206 ALA A N 1
ATOM 1624 C CA . ALA A 1 206 ? -13.388 -7.928 39.776 1.00 64.38 206 ALA A CA 1
ATOM 1625 C C . ALA A 1 206 ? -14.583 -7.296 40.506 1.00 64.38 206 ALA A C 1
ATOM 1627 O O . ALA A 1 206 ? -14.702 -6.077 40.595 1.00 64.38 206 ALA A O 1
ATOM 1628 N N . THR A 1 207 ? -15.484 -8.130 41.023 1.00 65.31 207 THR A N 1
ATOM 1629 C CA . THR A 1 207 ? -16.644 -7.704 41.822 1.00 65.31 207 THR A CA 1
ATOM 1630 C C . THR A 1 207 ? -16.232 -7.192 43.198 1.00 65.31 207 THR A C 1
ATOM 1632 O O . THR A 1 207 ? -17.025 -6.584 43.913 1.00 65.31 207 THR A O 1
ATOM 1635 N N . THR A 1 208 ? -14.976 -7.406 43.586 1.00 75.12 208 THR A N 1
ATOM 1636 C CA . THR A 1 208 ? -14.430 -6.908 44.838 1.00 75.12 208 THR A CA 1
ATOM 1637 C C . THR A 1 208 ? -13.786 -5.545 44.641 1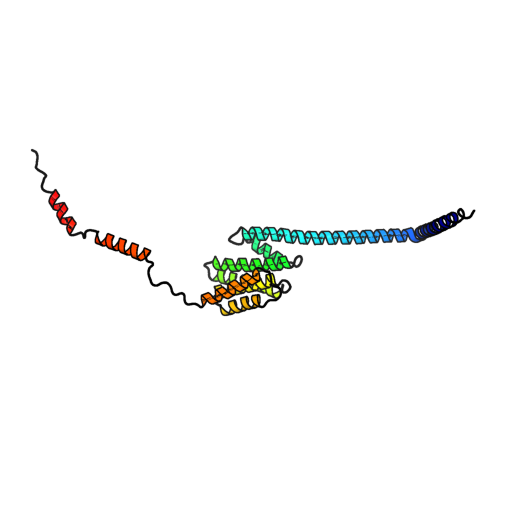.00 75.12 208 THR A C 1
ATOM 1639 O O . THR A 1 208 ? -12.746 -5.426 43.993 1.00 75.12 208 THR A O 1
ATOM 1642 N N . MET A 1 209 ? -14.361 -4.538 45.295 1.00 76.50 209 MET A N 1
ATOM 1643 C CA . MET A 1 209 ? -13.777 -3.205 45.435 1.00 76.50 209 MET A CA 1
ATOM 1644 C C . MET A 1 209 ? -12.306 -3.304 45.884 1.00 76.50 209 MET A C 1
ATOM 1646 O O . MET A 1 209 ? -12.028 -4.055 46.836 1.00 76.50 209 MET A O 1
ATOM 1650 N N . PRO A 1 210 ? -11.364 -2.582 45.251 1.00 83.88 210 PRO A N 1
ATOM 1651 C CA . PRO A 1 210 ? -9.961 -2.613 45.646 1.00 83.88 210 PRO A CA 1
ATOM 1652 C C . PRO A 1 210 ? -9.772 -2.058 47.067 1.00 83.88 210 PRO A C 1
ATOM 1654 O O . PRO A 1 210 ? -10.553 -1.236 47.545 1.00 83.88 210 PRO A O 1
ATOM 1657 N N . ALA A 1 211 ? -8.737 -2.524 47.772 1.00 84.25 211 ALA A N 1
ATOM 1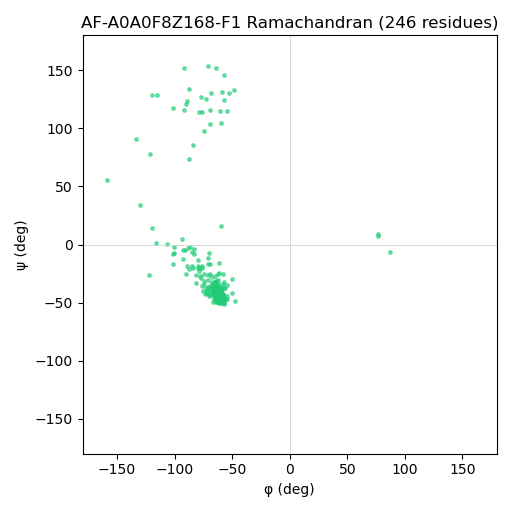658 C CA . ALA A 1 211 ? -8.532 -2.225 49.194 1.00 84.25 211 ALA A CA 1
ATOM 1659 C C . ALA A 1 211 ? -8.439 -0.717 49.501 1.00 84.25 211 ALA A C 1
ATOM 1661 O O . ALA A 1 211 ? -8.927 -0.272 50.539 1.00 84.25 211 ALA A O 1
ATOM 1662 N N . TRP A 1 212 ? -7.868 0.070 48.583 1.00 88.62 212 TRP A N 1
ATOM 1663 C CA . TRP A 1 212 ? -7.797 1.527 48.708 1.00 88.62 212 TRP A CA 1
ATOM 1664 C C . TRP A 1 212 ? -9.186 2.183 48.634 1.00 88.62 212 TRP A C 1
ATOM 1666 O O . TRP A 1 212 ? -9.476 3.058 49.445 1.00 88.62 212 TRP A O 1
ATOM 1676 N N . ALA A 1 213 ? -10.069 1.699 47.753 1.00 87.25 213 ALA A N 1
ATOM 1677 C CA . ALA A 1 213 ? -11.434 2.204 47.616 1.00 87.25 213 ALA A CA 1
ATOM 1678 C C . ALA A 1 213 ? -12.264 1.891 48.871 1.00 87.25 213 ALA A C 1
ATOM 1680 O O . ALA A 1 213 ? -12.946 2.766 49.397 1.00 87.25 213 ALA A O 1
ATOM 1681 N N . ARG A 1 214 ? -12.103 0.690 49.453 1.00 87.31 214 ARG A N 1
ATOM 1682 C CA . ARG A 1 214 ? -12.723 0.351 50.752 1.00 87.31 214 ARG A CA 1
ATOM 1683 C C . ARG A 1 214 ? -12.209 1.231 51.893 1.00 87.31 214 ARG A C 1
ATOM 1685 O O . ARG A 1 214 ? -12.958 1.555 52.810 1.00 87.31 214 ARG A O 1
ATOM 1692 N N . ALA A 1 215 ? -10.922 1.580 51.881 1.00 88.38 215 ALA A N 1
ATOM 1693 C CA . ALA A 1 215 ? -10.333 2.442 52.901 1.00 88.38 215 ALA A CA 1
ATOM 1694 C C . ALA A 1 215 ? -10.845 3.888 52.792 1.00 88.38 215 ALA A C 1
ATOM 1696 O O . ALA A 1 215 ? -11.087 4.526 53.816 1.00 88.38 215 ALA A O 1
ATOM 1697 N N . GLU A 1 216 ? -11.041 4.398 51.575 1.00 90.62 216 GLU A N 1
ATOM 1698 C CA . GLU A 1 216 ? -11.678 5.697 51.342 1.00 90.62 216 GLU A CA 1
ATOM 1699 C C . GLU A 1 216 ? -13.149 5.712 51.746 1.00 90.62 216 GLU A C 1
ATOM 1701 O O . GLU A 1 216 ? -13.587 6.663 52.392 1.00 90.62 216 GLU A O 1
ATOM 1706 N N . GLU A 1 217 ? -13.899 4.656 51.443 1.00 89.06 217 GLU A N 1
ATOM 1707 C CA . GLU A 1 217 ? -15.305 4.559 51.829 1.00 89.06 217 GLU A CA 1
ATOM 1708 C C . GLU A 1 217 ? -15.470 4.516 53.353 1.00 89.06 217 GLU A C 1
ATOM 1710 O O . GLU A 1 217 ? -16.270 5.267 53.906 1.00 89.06 217 GLU A O 1
ATOM 1715 N N . LYS A 1 218 ? -14.605 3.777 54.065 1.00 91.12 218 LYS A N 1
ATOM 1716 C CA . LYS A 1 218 ? -14.542 3.820 55.538 1.00 91.12 218 LYS A CA 1
ATOM 1717 C C . LYS A 1 218 ? -14.210 5.212 56.079 1.00 91.12 218 LYS A C 1
ATOM 1719 O O . LYS A 1 218 ? -14.767 5.622 57.095 1.00 91.12 218 LYS A O 1
ATOM 1724 N N . LYS A 1 219 ? -13.302 5.951 55.429 1.00 91.94 219 LYS A N 1
ATOM 1725 C CA . LYS A 1 219 ? -12.986 7.339 55.815 1.00 91.94 219 LYS A CA 1
ATOM 1726 C C . LYS A 1 219 ? -14.183 8.268 55.598 1.00 91.94 219 LYS A C 1
ATOM 1728 O O . LYS A 1 219 ? -14.406 9.142 56.430 1.00 91.94 219 LYS A O 1
ATOM 1733 N N . ARG A 1 220 ? -14.945 8.082 54.514 1.00 89.75 220 ARG A N 1
ATOM 1734 C CA . ARG A 1 220 ? -16.169 8.849 54.230 1.00 89.75 220 ARG A CA 1
ATOM 1735 C C . ARG A 1 220 ? -17.271 8.551 55.244 1.00 89.75 220 ARG A C 1
ATOM 1737 O O . ARG A 1 220 ? -17.763 9.493 55.851 1.00 89.75 220 ARG A O 1
ATOM 1744 N N . GLN A 1 221 ? -17.553 7.277 55.513 1.00 88.94 221 GLN A N 1
ATOM 1745 C CA . GLN A 1 221 ? -18.544 6.857 56.512 1.00 88.94 221 GLN A CA 1
ATOM 1746 C C . GLN A 1 221 ? -18.222 7.417 57.901 1.00 88.94 221 GLN A C 1
ATOM 1748 O O . GLN A 1 221 ? -19.070 8.034 58.536 1.00 88.94 221 GLN A O 1
ATOM 1753 N N . LYS A 1 222 ? -16.958 7.324 58.334 1.00 88.94 222 LYS A N 1
ATOM 1754 C CA . LYS A 1 222 ? -16.525 7.878 59.625 1.00 88.94 222 LYS A CA 1
ATOM 1755 C C . LYS A 1 222 ? -16.644 9.407 59.690 1.00 88.94 222 LYS A C 1
ATOM 1757 O O . LYS A 1 222 ? -16.878 9.964 60.758 1.00 88.94 222 LYS A O 1
ATOM 1762 N N . LYS A 1 223 ? -16.466 10.097 58.557 1.00 87.56 223 LYS A N 1
ATOM 1763 C CA . LYS A 1 223 ? -16.640 11.551 58.463 1.00 87.56 223 LYS A CA 1
ATOM 1764 C C . LYS A 1 223 ? -18.119 11.934 58.542 1.00 87.56 223 LYS A C 1
ATOM 1766 O O . LYS A 1 223 ? -18.431 12.890 59.239 1.00 87.56 223 LYS A O 1
ATOM 1771 N N . GLU A 1 224 ? -19.003 11.190 57.883 1.00 82.44 224 GLU A N 1
ATOM 1772 C CA . GLU A 1 224 ? -20.458 11.395 57.935 1.00 82.44 224 GLU A CA 1
ATOM 1773 C C . GLU A 1 224 ? -21.041 11.103 59.324 1.00 82.44 224 GLU A C 1
ATOM 1775 O O . GLU A 1 224 ? -21.829 11.903 59.818 1.00 82.44 224 GLU A O 1
ATOM 1780 N N . GLU A 1 225 ? -20.580 10.050 60.006 1.00 80.25 225 GLU A N 1
ATOM 1781 C CA . GLU A 1 225 ? -20.954 9.757 61.402 1.00 80.25 225 GLU A CA 1
ATOM 1782 C C . GLU A 1 225 ? -20.471 10.830 62.390 1.00 80.25 225 GLU A C 1
ATOM 1784 O O . GLU A 1 225 ? -21.083 11.036 63.434 1.00 80.25 225 GLU A O 1
ATOM 1789 N N . SER A 1 226 ? -19.383 11.537 62.066 1.00 77.69 226 SER A N 1
ATOM 1790 C CA . SER A 1 226 ? -18.861 12.632 62.895 1.00 77.69 226 SER A CA 1
ATOM 1791 C C . SER A 1 226 ? -19.558 13.978 62.667 1.00 77.69 226 SER A C 1
ATOM 1793 O O . SER A 1 226 ? -19.238 14.946 63.357 1.00 77.69 226 SER A O 1
ATOM 1795 N N . ILE A 1 227 ? -20.492 14.073 61.710 1.00 75.94 227 ILE A N 1
ATOM 1796 C CA . ILE A 1 227 ? -21.310 15.277 61.543 1.00 75.94 227 ILE A CA 1
ATOM 1797 C C . ILE A 1 227 ? -22.367 15.255 62.654 1.00 75.94 227 ILE A C 1
ATOM 1799 O O . ILE A 1 227 ? -23.232 14.379 62.634 1.00 75.94 227 ILE A O 1
ATOM 1803 N N . PRO A 1 228 ? -22.337 16.195 63.618 1.00 65.94 228 PRO A N 1
ATOM 1804 C CA . PRO A 1 228 ? -23.298 16.209 64.708 1.00 65.94 228 PRO A CA 1
ATOM 1805 C C . PRO A 1 228 ? -24.695 16.364 64.114 1.00 65.94 228 PRO A C 1
ATOM 1807 O O . PRO A 1 228 ? -25.020 17.374 63.479 1.00 65.94 228 PRO A O 1
ATOM 1810 N N . THR A 1 229 ? -25.520 15.333 64.290 1.00 61.31 229 THR A N 1
ATOM 1811 C CA . THR A 1 229 ? -26.939 15.386 63.956 1.00 61.31 229 THR A CA 1
ATOM 1812 C C . THR A 1 229 ? -27.536 16.601 64.653 1.00 61.31 229 THR A C 1
ATOM 1814 O O . THR A 1 229 ? -27.313 16.791 65.846 1.00 61.31 229 THR A O 1
ATOM 1817 N N . GLY A 1 230 ? -28.274 17.438 63.917 1.00 57.00 230 GLY A N 1
ATOM 1818 C CA . GLY A 1 230 ? -28.736 18.775 64.327 1.00 57.00 230 GLY A CA 1
ATOM 1819 C C . GLY A 1 230 ? -29.623 18.874 65.581 1.00 57.00 230 GLY A C 1
ATOM 1820 O O . GLY A 1 230 ? -30.251 19.908 65.784 1.00 57.00 230 GLY A O 1
ATOM 1821 N N . LYS A 1 231 ? -29.684 17.838 66.423 1.00 57.16 231 LYS A N 1
ATOM 1822 C CA . LYS A 1 231 ? -30.255 17.873 67.770 1.00 57.16 231 LYS A CA 1
ATOM 1823 C C . LYS A 1 231 ? -29.357 18.599 68.780 1.00 57.16 231 LYS A C 1
ATOM 1825 O O . LYS A 1 231 ? -29.901 19.276 69.644 1.00 57.16 231 LYS A O 1
ATOM 1830 N N . ASP A 1 232 ? -28.032 18.562 68.617 1.00 55.19 232 ASP A N 1
ATOM 1831 C CA . ASP A 1 232 ? -27.105 19.157 69.599 1.00 55.19 232 ASP A CA 1
ATOM 1832 C C . ASP A 1 232 ? -26.855 20.661 69.387 1.00 55.19 232 ASP A C 1
ATOM 1834 O O . ASP A 1 232 ? -26.484 21.368 70.318 1.00 55.19 232 ASP A O 1
ATOM 1838 N N . ARG A 1 233 ? -27.155 21.205 68.195 1.00 55.22 233 ARG A N 1
ATOM 1839 C CA . ARG A 1 233 ? -27.027 22.654 67.920 1.00 55.22 233 ARG A CA 1
ATOM 1840 C C . ARG A 1 233 ? -28.052 23.524 68.654 1.00 55.22 233 ARG A C 1
ATOM 1842 O O . ARG A 1 233 ? -27.848 24.726 68.750 1.00 55.22 233 ARG A O 1
ATOM 1849 N N . LYS A 1 234 ? -29.140 22.949 69.183 1.00 55.41 234 LYS A N 1
ATOM 1850 C CA . LYS A 1 234 ? -30.156 23.715 69.929 1.00 55.41 234 LYS A CA 1
ATOM 1851 C C . LYS A 1 234 ? -29.728 24.090 71.352 1.00 55.41 234 LYS A C 1
ATOM 1853 O O . LYS A 1 234 ? -30.310 25.009 71.903 1.00 55.41 234 LYS A O 1
ATOM 1858 N N . ALA A 1 235 ? -28.729 23.425 71.935 1.00 56.06 235 ALA A N 1
ATOM 1859 C CA . ALA A 1 235 ? -28.279 23.730 73.296 1.00 56.06 235 ALA A CA 1
ATOM 1860 C C . ALA A 1 235 ? -27.270 24.895 73.363 1.00 56.06 235 ALA A C 1
ATOM 1862 O O . ALA A 1 235 ? -27.107 25.504 74.416 1.00 56.06 235 ALA A O 1
ATOM 1863 N N . GLU A 1 236 ? -26.600 25.223 72.254 1.00 53.03 236 GLU A N 1
ATOM 1864 C CA . GLU A 1 236 ? -25.526 26.228 72.236 1.00 53.03 236 GLU A CA 1
ATOM 1865 C C . GLU A 1 236 ? -26.036 27.655 71.945 1.00 53.03 236 GLU A C 1
ATOM 1867 O O . GLU A 1 236 ? -25.445 28.627 72.417 1.00 53.03 236 GLU A O 1
ATOM 1872 N N . ASP A 1 237 ? -27.181 27.794 71.264 1.00 57.06 237 ASP A N 1
ATOM 1873 C CA . ASP A 1 237 ? -27.823 29.099 71.028 1.00 57.06 237 ASP A CA 1
ATOM 1874 C C . ASP A 1 237 ? -28.580 29.633 72.263 1.00 57.06 237 ASP A C 1
ATOM 1876 O O . ASP A 1 237 ? -28.654 30.849 72.459 1.00 57.06 237 ASP A O 1
ATOM 1880 N N . ASP A 1 238 ? -29.070 28.760 73.150 1.00 57.62 238 ASP A N 1
ATOM 1881 C CA . ASP A 1 238 ? -29.778 29.178 74.371 1.00 57.62 238 ASP A CA 1
ATOM 1882 C C . ASP A 1 238 ? -28.822 29.667 75.482 1.00 57.62 238 ASP A C 1
ATOM 1884 O O . ASP A 1 238 ? -29.221 30.447 76.347 1.00 57.62 238 ASP A O 1
ATOM 1888 N N . ALA A 1 239 ? -27.533 29.305 75.431 1.00 57.62 239 ALA A N 1
ATOM 1889 C CA . ALA A 1 239 ? -26.528 29.758 76.401 1.00 57.62 239 ALA A CA 1
ATOM 1890 C C . ALA A 1 239 ? -25.996 31.182 76.129 1.00 57.62 239 ALA A C 1
ATOM 1892 O O . ALA A 1 239 ? -25.445 31.816 77.028 1.00 57.62 239 ALA A O 1
ATOM 1893 N N . LYS A 1 240 ? -26.170 31.724 74.913 1.00 57.97 240 LYS A N 1
ATOM 1894 C CA . LYS A 1 240 ? -25.656 33.058 74.535 1.00 57.97 240 LYS A CA 1
ATOM 1895 C C . LYS A 1 240 ? -26.624 34.222 74.766 1.00 57.97 240 LYS A C 1
ATOM 1897 O O . LYS A 1 240 ? -26.227 35.368 74.587 1.00 57.97 240 LYS A O 1
ATOM 1902 N N . LYS A 1 241 ? -27.866 33.968 75.191 1.00 58.47 241 LYS A N 1
ATOM 1903 C CA . LYS A 1 241 ? -28.886 35.015 75.410 1.00 58.47 241 LYS A CA 1
ATOM 1904 C C . LYS A 1 241 ? -28.982 35.552 76.848 1.00 58.47 241 LYS A C 1
ATOM 1906 O O . LYS A 1 241 ? -29.862 36.360 77.122 1.00 58.47 241 LYS A O 1
ATOM 1911 N N . GLY A 1 242 ? -28.105 35.124 77.761 1.00 57.66 242 GLY A N 1
ATOM 1912 C CA . GLY A 1 242 ? -28.227 35.417 79.197 1.00 57.66 242 GLY A CA 1
ATOM 1913 C C . GLY A 1 242 ? -27.512 36.660 79.747 1.00 57.66 242 GLY A C 1
ATOM 1914 O O . GLY A 1 242 ? -27.804 37.023 80.881 1.00 57.66 242 GLY A O 1
ATOM 1915 N N . ASP A 1 243 ? -26.606 37.315 79.007 1.00 56.62 243 ASP A N 1
ATOM 1916 C CA . ASP A 1 243 ? -25.633 38.256 79.614 1.00 56.62 243 ASP A CA 1
ATOM 1917 C C . ASP A 1 243 ? -25.690 39.723 79.132 1.00 56.62 243 ASP A C 1
ATOM 1919 O O . ASP A 1 243 ? -24.802 40.522 79.440 1.00 56.62 243 ASP A O 1
ATOM 1923 N N . GLU A 1 244 ? -26.752 40.149 78.442 1.00 55.34 244 GLU A N 1
ATOM 1924 C CA . GLU A 1 244 ? -26.963 41.581 78.162 1.00 55.34 244 GLU A CA 1
ATOM 1925 C C . GLU A 1 244 ? -27.654 42.286 79.341 1.00 55.34 244 GLU A C 1
ATOM 1927 O O . GLU A 1 244 ? -28.872 42.462 79.397 1.00 55.34 244 GLU A O 1
ATOM 1932 N N . LYS A 1 245 ? -26.838 42.715 80.313 1.00 58.16 245 LYS A N 1
ATOM 1933 C CA . LYS A 1 245 ? -27.220 43.698 81.339 1.00 58.16 245 LYS A CA 1
ATOM 1934 C C . LYS A 1 245 ? -27.419 45.084 80.697 1.00 58.16 245 LYS A C 1
ATOM 1936 O O . LYS A 1 245 ? -26.494 45.570 80.042 1.00 58.16 245 LYS A O 1
ATOM 1941 N N . PRO A 1 246 ? -28.539 45.781 80.952 1.00 57.19 246 PRO A N 1
ATOM 1942 C CA . PRO A 1 246 ? -28.731 47.146 80.479 1.00 57.19 246 PRO A CA 1
ATOM 1943 C C . PRO A 1 246 ? -27.845 48.108 81.282 1.00 57.19 246 PRO A C 1
ATOM 1945 O O . PRO A 1 246 ? -27.903 48.142 82.514 1.00 57.19 246 PRO A O 1
ATOM 1948 N N . ARG A 1 247 ? -27.018 48.896 80.588 1.00 58.34 247 ARG A N 1
ATOM 1949 C CA . ARG A 1 247 ? -26.433 50.119 81.148 1.00 58.34 247 ARG A CA 1
ATOM 1950 C C . ARG A 1 247 ? -27.384 51.277 80.859 1.00 58.34 247 ARG A C 1
ATOM 1952 O O . ARG A 1 247 ? -27.756 51.495 79.710 1.00 58.34 247 ARG A O 1
ATOM 1959 N N . SER A 1 248 ? -27.773 51.921 81.953 1.00 62.75 248 SER A N 1
ATOM 1960 C CA . SER A 1 248 ? -28.445 53.218 82.087 1.00 62.75 248 SER A CA 1
ATOM 1961 C C . SER A 1 248 ? -27.852 54.316 81.218 1.00 62.75 248 SER A C 1
ATOM 1963 O O . SER A 1 248 ? -26.599 54.364 81.168 1.00 62.75 248 SER A O 1
#

Mean predicted aligned error: 12.67 Å